Protein AF-A0A4R7RP20-F1 (afdb_monomer_lite)

pLDDT: mean 90.32, std 10.71, range [37.5, 98.75]

Organism: NCBI:txid48464

Secondary structure (DSSP, 8-state):
---------HHHHHHHHHHHHHHHHHHHHHHHHHHHTT---HHHHHHHHHHHHHHHHHHHHHHHHHHHHHHHHHHHHHHSPPPPEESSTGGGHHHHHHHHHHHHHH-SEEEEEEE-SS-TTHHHHHHHHHHHHHHHH-TTSEEEEEEEEE-TTHHHHTT-HHHHHHHHHHHHHHHHHHH-TTTHHHHHTTSEEEEEEEESS--SEEEEEETTTEEEEEEEEEEPPSSTTS-PPEEEEEEEEEEEEETT-TTSHHHHHHHHHHHHHHHHHHHHHHHHHHHHHHHHHHHHHTT-

Foldseek 3Di:
DDDPDDPDPPVRVCVVCVVVCVVVLVVLLVVLVVVLVVDPDPVVNVVSVVSNVVSVVSVVVVVVVVVVVVVVLVVVQVVDDDFDKAFFQVRCLVVVLVVQVVVVVVDLEKEKEWFFEQCLPVQVSVVVSVVVCCVVVNLRRAYAYEYEYEALVLVVVQVNNVSSVSNVVSVVVLVVVCVDPVCVVSVVVNSYHYHYFYARDDDQKTWMQMRLFKIKIDGWDWDDDPDVVPDDIDIDTRSGMIGIAGCPRSPCSVVVSVVVVVVVVVSNVRSVVVVVVVVVVVVVVVVVVVVD

Structure (mmCIF, N/CA/C/O backbone):
data_AF-A0A4R7RP20-F1
#
_entry.id   AF-A0A4R7RP20-F1
#
loop_
_atom_site.group_PDB
_atom_site.id
_atom_site.type_symbol
_atom_site.label_atom_id
_atom_site.label_alt_id
_atom_site.label_comp_id
_atom_site.label_asym_id
_atom_site.label_entity_id
_atom_site.label_seq_id
_atom_site.pdbx_PDB_ins_code
_atom_site.Cartn_x
_atom_site.Cartn_y
_atom_site.Cartn_z
_atom_site.occupancy
_atom_site.B_iso_or_equiv
_atom_site.auth_seq_id
_atom_site.auth_comp_id
_atom_site.auth_asym_id
_atom_site.auth_atom_id
_atom_site.pdbx_PDB_model_num
ATOM 1 N N . MET A 1 1 ? -19.685 8.164 -50.006 1.00 40.41 1 MET A N 1
ATOM 2 C CA . MET A 1 1 ? -18.855 7.554 -48.944 1.00 40.41 1 MET A CA 1
ATOM 3 C C . MET A 1 1 ? -17.595 7.038 -49.606 1.00 40.41 1 MET A C 1
ATOM 5 O O . MET A 1 1 ? -17.612 5.970 -50.202 1.00 40.41 1 MET A O 1
ATOM 9 N N . GLU A 1 2 ? -16.556 7.864 -49.617 1.00 37.50 2 GLU A N 1
ATOM 10 C CA . GLU A 1 2 ? -15.278 7.547 -50.251 1.00 37.50 2 GLU A CA 1
ATOM 11 C C . GLU A 1 2 ? -14.423 6.763 -49.254 1.00 37.50 2 GLU A C 1
ATOM 13 O O . GLU A 1 2 ? -14.120 7.237 -48.160 1.00 37.50 2 GLU A O 1
ATOM 18 N N . ASN A 1 3 ? -14.122 5.517 -49.605 1.00 43.09 3 ASN A N 1
ATOM 19 C CA . ASN A 1 3 ? -13.386 4.580 -48.771 1.00 43.09 3 ASN A CA 1
ATOM 20 C C . ASN A 1 3 ? -11.887 4.809 -49.025 1.00 43.09 3 ASN A C 1
ATOM 22 O O . ASN A 1 3 ? -11.298 4.207 -49.925 1.00 43.09 3 ASN A O 1
ATOM 26 N N . THR A 1 4 ? -11.272 5.736 -48.292 1.00 44.09 4 THR A N 1
ATOM 27 C CA . THR A 1 4 ? -9.832 6.002 -48.380 1.00 44.09 4 THR A CA 1
ATOM 28 C C . THR A 1 4 ? -9.056 4.823 -47.794 1.00 44.09 4 THR A C 1
ATOM 30 O O . THR A 1 4 ? -8.842 4.712 -46.588 1.00 44.09 4 THR A O 1
ATOM 33 N N . LYS A 1 5 ? -8.622 3.906 -48.672 1.00 50.81 5 LYS A N 1
ATOM 34 C CA . LYS A 1 5 ? -7.628 2.874 -48.350 1.00 50.81 5 LYS A CA 1
ATOM 35 C C . LYS A 1 5 ? -6.347 3.568 -47.894 1.00 50.81 5 LYS A C 1
ATOM 37 O O . LYS A 1 5 ? -5.607 4.116 -48.704 1.00 50.81 5 LYS A O 1
ATOM 42 N N . LYS A 1 6 ? -6.103 3.537 -46.587 1.00 54.09 6 LYS A N 1
ATOM 43 C CA . LYS A 1 6 ? -4.861 3.983 -45.960 1.00 54.0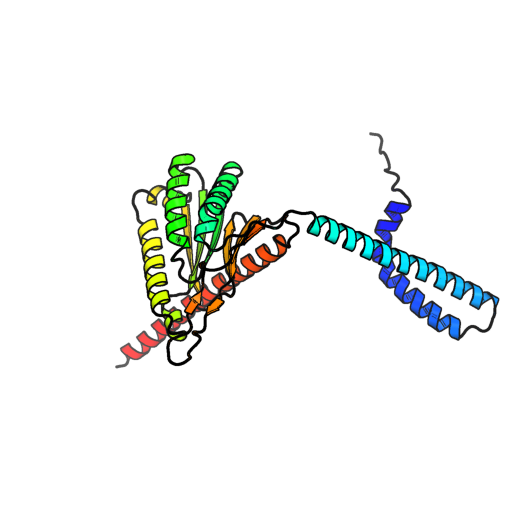9 6 LYS A CA 1
ATOM 44 C C . LYS A 1 6 ? -3.730 3.097 -46.491 1.00 54.09 6 LYS A C 1
ATOM 46 O O . LYS A 1 6 ? -3.637 1.930 -46.122 1.00 54.09 6 LYS A O 1
ATOM 51 N N . THR A 1 7 ? -2.930 3.615 -47.418 1.00 52.38 7 THR A N 1
ATOM 52 C CA . THR A 1 7 ? -1.717 2.960 -47.915 1.00 52.38 7 THR A CA 1
ATOM 53 C C . THR A 1 7 ? -0.715 2.916 -46.769 1.00 52.38 7 THR A C 1
ATOM 55 O O . THR A 1 7 ? -0.019 3.891 -46.499 1.00 52.38 7 THR A O 1
ATOM 58 N N . THR A 1 8 ? -0.689 1.802 -46.043 1.00 58.22 8 THR A N 1
ATOM 59 C CA . THR A 1 8 ? 0.334 1.517 -45.038 1.00 58.22 8 THR A CA 1
ATOM 60 C C . THR A 1 8 ? 1.689 1.515 -45.731 1.00 58.22 8 THR A C 1
ATOM 62 O O . THR A 1 8 ? 1.883 0.842 -46.747 1.00 58.22 8 THR A O 1
ATOM 65 N N . SER A 1 9 ? 2.630 2.291 -45.200 1.00 79.56 9 SER A N 1
ATOM 66 C CA . SER A 1 9 ? 3.992 2.335 -45.730 1.00 79.56 9 SER A CA 1
ATOM 67 C C . SER A 1 9 ? 4.592 0.922 -45.720 1.00 79.56 9 SER A C 1
ATOM 69 O O . SER A 1 9 ? 4.343 0.143 -44.794 1.00 79.56 9 SER A O 1
ATOM 71 N N . LEU A 1 10 ? 5.407 0.568 -46.723 1.00 67.69 10 LEU A N 1
ATOM 72 C CA . LEU A 1 10 ? 6.151 -0.704 -46.739 1.00 67.69 10 LEU A CA 1
ATOM 73 C C . LEU A 1 10 ? 6.933 -0.914 -45.432 1.00 67.69 10 LEU A C 1
ATOM 75 O O . LEU A 1 10 ? 7.040 -2.038 -44.948 1.00 67.69 10 LEU A O 1
ATOM 79 N N . LEU A 1 11 ? 7.409 0.176 -44.824 1.00 65.56 11 LEU A N 1
ATOM 80 C CA . LEU A 1 11 ? 8.093 0.163 -43.535 1.00 65.56 11 LEU A CA 1
ATOM 81 C C . LEU A 1 11 ? 7.166 -0.225 -42.372 1.00 65.56 11 LEU A C 1
ATOM 83 O O . LEU A 1 11 ? 7.596 -0.926 -41.462 1.00 65.56 11 LEU A O 1
ATOM 87 N N . GLU A 1 12 ? 5.906 0.212 -42.386 1.00 71.75 12 GLU A N 1
ATOM 88 C CA . GLU A 1 12 ? 4.914 -0.135 -41.356 1.00 71.75 12 GLU A CA 1
ATOM 89 C C . GLU A 1 12 ? 4.487 -1.596 -41.481 1.00 71.75 12 GLU A C 1
ATOM 91 O O . GLU A 1 12 ? 4.507 -2.327 -40.493 1.00 71.75 12 GLU A O 1
ATOM 96 N N . SER A 1 13 ? 4.217 -2.045 -42.711 1.00 73.19 13 SER A N 1
ATOM 97 C CA . SER A 1 13 ? 3.909 -3.452 -43.002 1.00 73.19 13 SER A CA 1
ATOM 98 C C . SER A 1 13 ? 5.069 -4.369 -42.596 1.00 73.19 13 SER A C 1
ATOM 100 O O . SER A 1 13 ? 4.863 -5.443 -42.031 1.00 73.19 13 SER A O 1
ATOM 102 N N . PHE A 1 14 ? 6.309 -3.920 -42.826 1.00 69.50 14 PHE A N 1
ATOM 103 C CA . PHE A 1 14 ? 7.509 -4.621 -42.386 1.00 69.50 14 PHE A CA 1
ATOM 104 C C . PHE A 1 14 ? 7.624 -4.657 -40.855 1.00 69.50 14 PHE A C 1
ATOM 106 O O . PHE A 1 14 ? 7.802 -5.733 -40.290 1.00 69.50 14 PHE A O 1
ATOM 113 N N . LYS A 1 15 ? 7.464 -3.518 -40.166 1.00 71.06 15 LYS A N 1
ATOM 114 C CA . LYS A 1 15 ? 7.498 -3.441 -38.692 1.00 71.06 15 LYS A CA 1
ATOM 115 C C . LYS A 1 15 ? 6.444 -4.332 -38.030 1.00 71.06 15 LYS A C 1
ATOM 117 O O . LYS A 1 15 ? 6.712 -4.889 -36.970 1.00 71.06 15 LYS A O 1
ATOM 122 N N . GLU A 1 16 ? 5.276 -4.493 -38.646 1.00 76.00 16 GLU A N 1
ATOM 123 C CA . GLU A 1 16 ? 4.197 -5.338 -38.128 1.00 76.00 16 GLU A CA 1
ATOM 124 C C . GLU A 1 16 ? 4.446 -6.841 -38.360 1.00 76.00 16 GLU A C 1
ATOM 126 O O . GLU A 1 16 ? 4.183 -7.669 -37.482 1.00 76.00 16 GLU A O 1
ATOM 131 N N . ALA A 1 17 ? 4.982 -7.217 -39.526 1.00 74.38 17 ALA A N 1
ATOM 132 C CA . ALA A 1 17 ? 5.259 -8.614 -39.870 1.00 74.38 17 ALA A CA 1
ATOM 133 C C . ALA A 1 17 ? 6.539 -9.159 -39.209 1.00 74.38 17 ALA A C 1
ATOM 135 O O . ALA A 1 17 ? 6.628 -10.347 -38.883 1.00 74.38 17 ALA A O 1
ATOM 136 N N . TYR A 1 18 ? 7.530 -8.296 -38.980 1.00 72.19 18 TYR A N 1
ATOM 137 C CA . TYR A 1 18 ? 8.868 -8.676 -38.531 1.00 72.19 18 TYR A CA 1
ATOM 138 C C . TYR A 1 18 ? 8.921 -9.429 -37.182 1.00 72.19 18 TYR A C 1
ATOM 140 O O . TYR A 1 18 ? 9.582 -10.469 -37.122 1.00 72.19 18 TYR A O 1
ATOM 148 N N . PRO A 1 19 ? 8.190 -9.035 -36.115 1.00 74.38 19 PRO A N 1
ATOM 149 C CA . PRO A 1 19 ? 8.199 -9.764 -34.843 1.00 74.38 19 PRO A CA 1
ATOM 150 C C . PRO A 1 19 ? 7.740 -11.221 -34.981 1.00 74.38 19 PRO A C 1
ATOM 152 O O . PRO A 1 19 ? 8.244 -12.103 -34.285 1.00 74.38 19 PRO A O 1
ATOM 155 N N . LYS A 1 20 ? 6.809 -11.480 -35.909 1.00 78.19 20 LYS A N 1
ATOM 156 C CA . LYS A 1 20 ? 6.300 -12.825 -36.216 1.00 78.19 20 LYS A CA 1
ATOM 157 C C . LYS A 1 20 ? 7.331 -13.640 -37.005 1.00 78.19 20 LYS A C 1
ATOM 159 O O . L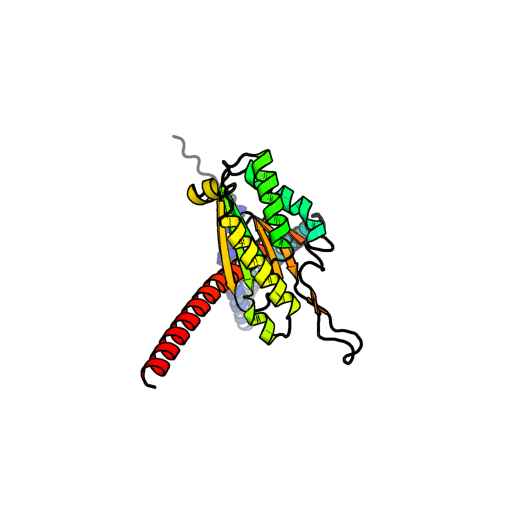YS A 1 20 ? 7.470 -14.836 -36.769 1.00 78.19 20 LYS A O 1
ATOM 164 N N . LEU A 1 21 ? 8.090 -12.985 -37.886 1.00 79.00 21 LEU A N 1
ATOM 165 C CA . LEU A 1 21 ? 9.143 -13.595 -38.706 1.00 79.00 21 LEU A CA 1
ATOM 166 C C . LEU A 1 21 ? 10.459 -13.824 -37.955 1.00 79.00 21 LEU A C 1
ATOM 168 O O . LEU A 1 21 ? 11.257 -14.648 -38.390 1.00 79.00 21 LEU A O 1
ATOM 172 N N . ARG A 1 22 ? 10.689 -13.157 -36.819 1.00 77.81 22 ARG A N 1
ATOM 173 C CA . ARG A 1 22 ? 11.938 -13.245 -36.043 1.00 77.81 22 ARG A CA 1
ATOM 174 C C . ARG A 1 22 ? 12.357 -14.682 -35.721 1.00 77.81 22 ARG A C 1
ATOM 176 O O . ARG A 1 22 ? 13.510 -15.048 -35.922 1.00 77.81 22 ARG A O 1
ATOM 183 N N . LYS A 1 23 ? 11.419 -15.512 -35.251 1.00 80.06 23 LYS A N 1
ATOM 184 C CA . LYS A 1 23 ? 11.688 -16.932 -34.961 1.00 80.06 23 LYS A CA 1
ATOM 185 C C . LYS A 1 23 ? 12.052 -17.690 -36.238 1.00 80.06 23 LYS A C 1
ATOM 187 O O . LYS A 1 23 ? 13.030 -18.428 -36.249 1.00 80.06 23 LYS A O 1
ATOM 192 N N . THR A 1 24 ? 11.315 -17.448 -37.320 1.00 82.75 24 THR A N 1
ATOM 193 C CA . THR A 1 24 ? 11.569 -18.040 -38.638 1.00 82.75 24 THR A CA 1
ATOM 194 C C . THR A 1 24 ? 12.946 -17.660 -39.177 1.00 82.75 24 THR A C 1
ATOM 196 O O . THR A 1 24 ? 13.656 -18.535 -39.648 1.00 82.75 24 THR A O 1
ATOM 199 N N . LEU A 1 25 ? 13.371 -16.400 -39.040 1.00 80.06 25 LEU A N 1
ATOM 200 C CA . LEU A 1 25 ? 14.695 -15.933 -39.467 1.00 80.06 25 LEU A CA 1
ATOM 201 C C . LEU A 1 25 ? 15.830 -16.636 -38.713 1.00 80.06 25 LEU A C 1
ATOM 203 O O . LEU A 1 25 ? 16.819 -17.017 -39.332 1.00 80.06 25 LEU A O 1
ATOM 207 N N . ILE A 1 26 ? 15.678 -16.873 -37.405 1.00 81.12 26 ILE A N 1
ATOM 208 C CA . ILE A 1 26 ? 16.659 -17.634 -36.614 1.00 81.12 26 ILE A CA 1
ATOM 209 C C . ILE A 1 26 ? 16.760 -19.078 -37.127 1.00 81.12 26 ILE A C 1
ATOM 211 O O . ILE A 1 26 ? 17.865 -19.578 -37.328 1.00 81.12 26 ILE A O 1
ATOM 215 N N . TYR A 1 27 ? 15.629 -19.737 -37.398 1.00 83.81 27 TYR A N 1
ATOM 216 C CA . TYR A 1 27 ? 15.637 -21.085 -37.974 1.00 83.81 27 TYR A CA 1
ATOM 217 C C . TYR A 1 27 ? 16.249 -21.112 -39.379 1.00 83.81 27 TYR A C 1
ATOM 219 O O . TYR A 1 27 ? 17.072 -21.980 -39.661 1.00 83.81 27 TYR A O 1
ATOM 227 N N . THR A 1 28 ? 15.928 -20.138 -40.235 1.00 82.31 28 THR A N 1
ATOM 228 C CA . THR A 1 28 ? 16.542 -19.989 -41.562 1.00 82.31 28 THR A CA 1
ATOM 229 C C . THR A 1 28 ? 18.050 -19.792 -41.461 1.00 82.31 28 THR A C 1
ATOM 231 O O . THR A 1 28 ? 18.781 -20.387 -42.245 1.00 82.31 28 THR A O 1
ATOM 234 N N . LEU A 1 29 ? 18.538 -19.025 -40.479 1.00 84.12 29 LEU A N 1
ATOM 235 C CA . LEU A 1 29 ? 19.970 -18.842 -40.241 1.00 84.12 29 LEU A CA 1
ATOM 236 C C . LEU A 1 29 ? 20.647 -20.171 -39.871 1.00 84.12 29 LEU A C 1
ATOM 238 O O . LEU A 1 29 ? 21.679 -20.505 -40.444 1.00 84.12 29 LEU A O 1
ATOM 242 N N . ILE A 1 30 ? 20.053 -20.948 -38.957 1.00 85.25 30 ILE A N 1
ATOM 243 C CA . ILE A 1 30 ? 20.571 -22.261 -38.533 1.00 85.25 30 ILE A CA 1
ATOM 244 C C . ILE A 1 30 ? 20.603 -23.242 -39.717 1.00 85.25 30 ILE A C 1
ATOM 246 O O . ILE A 1 30 ? 21.605 -23.929 -39.933 1.00 85.25 30 ILE A O 1
ATOM 250 N N . VAL A 1 31 ? 19.538 -23.284 -40.522 1.00 85.06 31 VAL A N 1
ATOM 251 C CA . VAL A 1 31 ? 19.464 -24.130 -41.724 1.00 85.06 31 VAL A CA 1
ATOM 252 C C . VAL A 1 31 ? 20.467 -23.670 -42.783 1.00 85.06 31 VAL A C 1
ATOM 254 O O . VAL A 1 31 ? 21.166 -24.497 -43.358 1.00 85.06 31 VAL A O 1
ATOM 257 N N . ALA A 1 32 ? 20.608 -22.365 -43.021 1.00 82.62 32 ALA A N 1
ATOM 258 C CA . ALA A 1 32 ? 21.581 -21.820 -43.967 1.00 82.62 32 ALA A CA 1
ATOM 259 C C . ALA A 1 32 ? 23.028 -22.108 -43.530 1.00 82.62 32 ALA A C 1
ATOM 261 O O . ALA A 1 32 ? 23.847 -22.507 -44.350 1.00 82.62 32 ALA A O 1
ATOM 262 N N . LEU A 1 33 ? 23.342 -21.986 -42.236 1.00 83.25 33 LEU A N 1
ATOM 263 C CA . LEU A 1 33 ? 24.657 -22.329 -41.680 1.00 83.25 33 LEU A CA 1
ATOM 264 C C . LEU A 1 33 ? 24.983 -23.811 -41.890 1.00 83.25 33 LEU A C 1
ATOM 266 O O . LEU A 1 33 ? 26.034 -24.136 -42.442 1.00 83.25 33 LEU A O 1
ATOM 270 N N . THR A 1 34 ? 24.063 -24.700 -41.509 1.00 85.00 34 THR A N 1
ATOM 271 C CA . THR A 1 34 ? 24.249 -26.158 -41.615 1.00 85.00 34 THR A CA 1
ATOM 272 C C . THR A 1 34 ? 24.321 -26.637 -43.065 1.00 85.00 34 THR A C 1
ATOM 274 O O . THR A 1 34 ? 25.176 -27.454 -43.394 1.00 85.00 34 THR A O 1
ATOM 277 N N . THR A 1 35 ? 23.495 -26.089 -43.961 1.00 83.75 35 THR A N 1
ATOM 278 C CA . THR A 1 35 ? 23.527 -26.424 -45.396 1.00 83.75 35 THR A CA 1
ATOM 279 C C . THR A 1 35 ? 24.739 -25.835 -46.115 1.00 83.75 35 THR A C 1
ATOM 281 O O . THR A 1 35 ? 25.285 -26.489 -47.000 1.00 83.75 35 THR A O 1
ATOM 284 N N . SER A 1 36 ? 25.234 -24.657 -45.713 1.00 83.19 36 SER A N 1
ATOM 285 C CA . SER A 1 36 ? 26.427 -24.049 -46.328 1.00 83.19 36 SER A CA 1
ATOM 286 C C . SER A 1 36 ? 27.698 -24.883 -46.141 1.00 83.19 36 SER A C 1
ATOM 288 O O . SER A 1 36 ? 28.589 -24.838 -46.988 1.00 83.19 36 SER A O 1
ATOM 290 N N . ALA A 1 37 ? 27.762 -25.668 -45.060 1.00 83.25 37 ALA A N 1
ATOM 291 C CA . ALA A 1 37 ? 28.861 -26.585 -44.778 1.00 83.25 37 ALA A CA 1
ATOM 292 C C . ALA A 1 37 ? 28.825 -27.864 -45.637 1.00 83.25 37 ALA A C 1
ATOM 294 O O . ALA A 1 37 ? 29.847 -28.529 -45.766 1.00 83.25 37 ALA A O 1
ATOM 295 N N . LEU A 1 38 ? 27.669 -28.203 -46.221 1.00 86.50 38 LEU A N 1
ATOM 296 C CA . LEU A 1 38 ? 27.443 -29.443 -46.975 1.00 86.50 38 LEU A CA 1
ATOM 297 C C . LEU A 1 38 ? 27.424 -29.238 -48.499 1.00 86.50 38 LEU A C 1
ATOM 299 O O . LEU A 1 38 ? 27.475 -30.208 -49.249 1.00 86.50 38 LEU A O 1
ATOM 303 N N . ILE A 1 39 ? 27.318 -27.994 -48.971 1.00 88.62 39 ILE A N 1
ATOM 304 C CA . ILE A 1 39 ? 27.211 -27.669 -50.398 1.00 88.62 39 ILE A CA 1
ATOM 305 C C . ILE A 1 39 ? 28.598 -27.364 -50.977 1.00 88.62 39 ILE A C 1
ATOM 307 O O . ILE A 1 39 ? 29.214 -26.346 -50.650 1.00 88.62 39 ILE A O 1
ATOM 311 N N . GLU A 1 40 ? 29.058 -28.220 -51.891 1.00 87.25 40 GLU A N 1
ATOM 312 C CA . GLU A 1 40 ? 30.322 -28.036 -52.623 1.00 87.25 40 GLU A CA 1
ATOM 313 C C . GLU A 1 40 ? 30.160 -27.194 -53.899 1.00 87.25 40 GLU A C 1
ATOM 315 O O . GLU A 1 40 ? 31.090 -26.490 -54.293 1.00 87.25 40 GLU A O 1
ATOM 320 N N . ASP A 1 41 ? 28.973 -27.208 -54.519 1.00 91.88 41 ASP A N 1
ATOM 321 C CA . ASP A 1 41 ? 28.712 -26.454 -55.748 1.00 91.88 41 ASP A CA 1
ATOM 322 C C . ASP A 1 41 ? 28.752 -24.931 -55.479 1.00 91.88 41 ASP A C 1
ATOM 324 O O . ASP A 1 41 ? 27.960 -24.410 -54.677 1.00 91.88 41 ASP A O 1
ATOM 328 N N . PRO A 1 42 ? 29.635 -24.185 -56.170 1.00 87.94 42 PRO A N 1
ATOM 329 C CA . PRO A 1 42 ? 29.844 -22.761 -55.931 1.00 87.94 42 PRO A CA 1
ATOM 330 C C . PRO A 1 42 ? 28.591 -21.905 -56.169 1.00 87.94 42 PRO A C 1
ATOM 332 O O . PRO A 1 42 ? 28.411 -20.894 -55.485 1.00 87.94 42 PRO A O 1
ATOM 335 N N . LYS A 1 43 ? 27.693 -22.298 -57.083 1.00 88.00 43 LYS A N 1
ATOM 336 C CA . LYS A 1 43 ? 26.471 -21.540 -57.400 1.00 88.00 43 LYS A CA 1
ATOM 337 C C . LYS A 1 43 ? 25.480 -21.559 -56.235 1.00 88.00 43 LYS A C 1
ATOM 339 O O . LYS A 1 43 ? 24.934 -20.521 -55.845 1.00 88.00 43 LYS A O 1
ATOM 344 N N . TYR A 1 44 ? 25.257 -22.736 -55.658 1.00 86.25 44 TYR A N 1
ATOM 345 C CA . TYR A 1 44 ? 24.358 -22.894 -54.515 1.00 86.25 44 TYR A CA 1
ATOM 346 C C . TYR A 1 44 ? 24.989 -22.343 -53.237 1.00 86.25 44 TYR A C 1
ATOM 348 O O . TYR A 1 44 ? 24.306 -21.675 -52.460 1.00 86.25 44 TYR A O 1
ATOM 356 N N . LYS A 1 45 ? 26.304 -22.516 -53.063 1.00 85.12 45 LYS A N 1
ATOM 357 C CA . LYS A 1 45 ? 27.048 -21.951 -51.933 1.00 85.12 45 LYS A CA 1
ATOM 358 C C . LYS A 1 45 ? 26.955 -20.425 -51.888 1.00 85.12 45 LYS A C 1
ATOM 360 O O . LYS A 1 45 ? 26.667 -19.870 -50.830 1.00 85.12 45 LYS A O 1
ATOM 365 N N . ALA A 1 46 ? 27.113 -19.749 -53.028 1.00 86.25 46 ALA A N 1
ATOM 366 C CA . ALA A 1 46 ? 26.943 -18.298 -53.119 1.00 86.25 46 ALA A CA 1
ATOM 367 C C . ALA A 1 46 ? 25.529 -17.854 -52.702 1.00 86.25 46 ALA A C 1
ATOM 369 O O . ALA A 1 46 ? 25.379 -16.915 -51.923 1.00 86.25 46 ALA A O 1
ATOM 370 N N . THR A 1 47 ? 24.499 -18.576 -53.153 1.00 87.50 47 THR A N 1
ATOM 371 C CA . THR A 1 47 ? 23.096 -18.284 -52.817 1.00 87.50 47 THR A CA 1
ATOM 372 C C . THR A 1 47 ? 22.828 -18.429 -51.315 1.00 87.50 47 THR A C 1
ATOM 374 O O . THR A 1 47 ? 22.245 -17.535 -50.701 1.00 87.50 47 THR A O 1
ATOM 377 N N . VAL A 1 48 ? 23.293 -19.521 -50.697 1.00 84.69 48 VAL A N 1
ATOM 378 C CA . VAL A 1 48 ? 23.129 -19.752 -49.252 1.00 84.69 48 VAL A CA 1
ATOM 379 C C . VAL A 1 48 ? 23.884 -18.702 -48.435 1.00 84.69 48 VAL A C 1
ATOM 381 O O . VAL A 1 48 ? 23.337 -18.175 -47.467 1.00 84.69 48 VAL A O 1
ATOM 384 N N . LEU A 1 49 ? 25.096 -18.324 -48.853 1.00 85.31 49 LEU A N 1
ATOM 385 C CA . LEU A 1 49 ? 25.858 -17.247 -48.214 1.00 85.31 49 LEU A CA 1
ATOM 386 C C . LEU A 1 49 ? 25.156 -15.886 -48.332 1.00 85.31 49 LEU A C 1
ATOM 388 O O . LEU A 1 49 ? 25.150 -15.127 -47.365 1.00 85.31 49 LEU A O 1
ATOM 392 N N . SER A 1 50 ? 24.517 -15.581 -49.467 1.00 86.50 50 SER A N 1
ATOM 393 C CA . SER A 1 50 ? 23.707 -14.362 -49.613 1.00 86.50 50 SER A CA 1
ATOM 394 C C . SER A 1 50 ? 22.497 -14.356 -48.673 1.00 86.50 50 SER A C 1
ATOM 396 O O . SER A 1 50 ? 22.250 -13.352 -48.007 1.00 86.50 50 SER A O 1
ATOM 398 N N . ILE A 1 51 ? 21.774 -15.477 -48.559 1.00 84.12 51 ILE A N 1
ATOM 399 C CA . ILE A 1 51 ? 20.647 -15.617 -47.619 1.00 84.12 51 ILE A CA 1
ATOM 400 C C . ILE A 1 51 ? 21.124 -15.430 -46.175 1.00 84.12 51 ILE A C 1
ATOM 402 O O . ILE A 1 51 ? 20.478 -14.725 -45.396 1.00 84.12 51 ILE A O 1
ATOM 406 N N . LEU A 1 52 ? 22.269 -16.019 -45.822 1.00 84.38 52 LEU A N 1
ATOM 407 C CA . LEU A 1 52 ? 22.874 -15.896 -44.499 1.00 84.38 52 LEU A CA 1
ATOM 408 C C . LEU A 1 52 ? 23.262 -14.444 -44.201 1.00 84.38 52 LEU A C 1
ATOM 410 O O . LEU A 1 52 ? 22.901 -13.931 -43.144 1.00 84.38 52 LEU A O 1
ATOM 414 N N . GLY A 1 53 ? 23.919 -13.761 -45.143 1.00 87.50 53 GLY A N 1
ATOM 415 C CA . GLY A 1 53 ? 24.296 -12.353 -45.007 1.00 87.50 53 GLY A CA 1
ATOM 416 C C . GLY A 1 53 ? 23.090 -11.430 -44.812 1.00 87.50 53 GLY A C 1
ATOM 417 O O . GLY A 1 53 ? 23.090 -10.604 -43.901 1.00 87.50 53 GLY A O 1
ATOM 418 N N . ILE A 1 54 ? 22.027 -11.616 -45.603 1.00 86.94 54 ILE A N 1
ATOM 419 C CA . ILE A 1 54 ? 20.779 -10.846 -45.472 1.00 86.94 54 ILE A CA 1
ATOM 420 C C . ILE A 1 54 ? 20.111 -11.120 -44.117 1.00 86.94 54 ILE A C 1
ATOM 422 O O . ILE A 1 54 ? 19.720 -10.188 -43.416 1.00 86.94 54 ILE A O 1
ATOM 426 N N . THR A 1 55 ? 20.007 -12.388 -43.716 1.00 83.19 55 THR A N 1
ATOM 427 C CA . THR A 1 55 ? 19.383 -12.780 -42.441 1.00 83.19 55 THR A CA 1
ATOM 428 C C . THR A 1 55 ? 20.157 -12.219 -41.246 1.00 83.19 55 THR A C 1
ATOM 430 O O . THR A 1 55 ? 19.554 -11.712 -40.299 1.00 83.19 55 THR A O 1
ATOM 433 N N . LEU A 1 56 ? 21.491 -12.253 -41.305 1.00 85.12 56 LEU A N 1
ATOM 434 C CA . LEU A 1 56 ? 22.361 -11.680 -40.283 1.00 85.12 56 LEU A CA 1
ATOM 435 C C . LEU A 1 56 ? 22.194 -10.160 -40.188 1.00 85.12 56 LEU A C 1
ATOM 437 O O . LEU A 1 56 ? 22.106 -9.636 -39.081 1.00 85.12 56 LEU A O 1
ATOM 441 N N . LEU A 1 57 ? 22.091 -9.456 -41.321 1.00 86.75 57 LEU A N 1
ATOM 442 C CA . LEU A 1 57 ? 21.845 -8.012 -41.348 1.00 86.75 57 LEU A CA 1
ATOM 443 C C . LEU A 1 57 ? 20.533 -7.650 -40.635 1.00 86.75 57 LEU A C 1
ATOM 445 O O . LEU A 1 57 ? 20.512 -6.723 -39.826 1.00 86.75 57 LEU A O 1
ATOM 449 N N . PHE A 1 58 ? 19.455 -8.403 -40.879 1.00 84.00 58 PHE A N 1
ATOM 450 C CA . PHE A 1 58 ? 18.181 -8.201 -40.180 1.00 84.00 58 PHE A CA 1
ATOM 451 C C . PHE A 1 58 ? 18.300 -8.441 -38.674 1.00 84.00 58 PHE A C 1
ATOM 453 O O . PHE A 1 58 ? 17.785 -7.654 -37.880 1.00 84.00 58 PHE A O 1
ATOM 460 N N . LEU A 1 59 ? 19.013 -9.493 -38.269 1.00 83.56 59 LEU A N 1
ATOM 461 C CA . LEU A 1 59 ? 19.236 -9.798 -36.858 1.00 83.56 59 LEU A CA 1
ATOM 462 C C . LEU A 1 59 ? 20.073 -8.708 -36.170 1.00 83.56 59 LEU A C 1
ATOM 464 O O . LEU A 1 59 ? 19.735 -8.285 -35.067 1.00 83.56 59 LEU A O 1
ATOM 468 N N . LEU A 1 60 ? 21.114 -8.197 -36.833 1.00 83.88 60 LEU A N 1
ATOM 469 C CA . LEU A 1 60 ? 21.909 -7.069 -36.342 1.00 83.88 60 LEU A CA 1
ATOM 470 C C . LEU A 1 60 ? 21.078 -5.786 -36.238 1.00 83.88 60 LEU A C 1
ATOM 472 O O . LEU A 1 60 ? 21.187 -5.081 -35.240 1.00 83.88 60 LEU A O 1
ATOM 476 N N . PHE A 1 61 ? 20.214 -5.502 -37.215 1.00 83.81 61 PHE A N 1
ATOM 477 C CA . PHE A 1 61 ? 19.295 -4.363 -37.165 1.00 83.81 61 PHE A CA 1
ATOM 478 C C . PHE A 1 61 ? 18.279 -4.481 -36.016 1.00 83.81 61 PHE A C 1
ATOM 480 O O . PHE A 1 61 ? 17.974 -3.492 -35.355 1.00 83.81 61 PHE A O 1
ATOM 487 N N . ASP A 1 62 ? 17.779 -5.685 -35.730 1.00 80.19 62 ASP A N 1
ATOM 488 C CA . ASP A 1 62 ? 16.898 -5.956 -34.584 1.00 80.19 62 ASP A CA 1
ATOM 489 C C . ASP A 1 62 ? 17.606 -5.763 -33.244 1.00 80.19 62 ASP A C 1
ATOM 491 O O . ASP A 1 62 ? 17.058 -5.130 -32.339 1.00 80.19 62 ASP A O 1
ATOM 495 N N . ILE A 1 63 ? 18.839 -6.266 -33.125 1.00 81.19 63 ILE A N 1
ATOM 496 C CA . ILE A 1 63 ? 19.682 -6.025 -31.951 1.00 81.19 63 ILE A CA 1
ATOM 497 C C . ILE A 1 63 ? 19.918 -4.526 -31.793 1.00 81.19 63 ILE A C 1
ATOM 499 O O . ILE A 1 63 ? 19.689 -4.006 -30.705 1.00 81.19 63 ILE A O 1
ATOM 503 N N . TYR A 1 64 ? 20.309 -3.833 -32.866 1.00 83.88 64 TYR A N 1
ATOM 504 C CA . TYR A 1 64 ? 20.522 -2.390 -32.859 1.00 83.88 64 TYR A CA 1
ATOM 505 C C . TYR A 1 64 ? 19.270 -1.653 -32.385 1.00 83.88 64 TYR A C 1
ATOM 507 O O . TYR A 1 64 ? 19.336 -0.982 -31.368 1.00 83.88 64 TYR A O 1
ATOM 515 N N . ASN A 1 65 ? 18.109 -1.850 -33.016 1.00 81.75 65 ASN A N 1
ATOM 516 C CA . ASN A 1 65 ? 16.871 -1.181 -32.601 1.00 81.75 65 ASN A CA 1
ATOM 517 C C . ASN A 1 65 ? 16.482 -1.515 -31.160 1.00 81.75 65 ASN A C 1
ATOM 519 O O . ASN A 1 65 ? 16.072 -0.635 -30.412 1.00 81.75 65 ASN A O 1
ATOM 523 N N . THR A 1 66 ? 16.630 -2.776 -30.744 1.00 81.00 66 THR A N 1
ATOM 524 C CA . THR A 1 66 ? 16.344 -3.181 -29.363 1.00 81.00 66 THR A CA 1
ATOM 525 C C . THR A 1 66 ? 17.265 -2.463 -28.381 1.00 81.00 66 THR A C 1
ATOM 527 O O . THR A 1 66 ? 16.804 -2.021 -27.329 1.00 81.00 66 THR A O 1
ATOM 530 N N . LEU A 1 67 ? 18.555 -2.352 -28.703 1.00 78.94 67 LEU A N 1
ATOM 531 C CA . LEU A 1 67 ? 19.533 -1.643 -27.888 1.00 78.94 67 LEU A CA 1
ATOM 532 C C . LEU A 1 67 ? 19.262 -0.141 -27.883 1.00 78.94 67 LEU A C 1
ATOM 534 O O . LEU A 1 67 ? 19.209 0.424 -26.800 1.00 78.94 67 LEU A O 1
ATOM 538 N N . THR A 1 68 ? 19.006 0.479 -29.034 1.00 81.44 68 THR A N 1
ATOM 539 C CA . THR A 1 68 ? 18.699 1.910 -29.154 1.00 81.44 68 THR A CA 1
ATOM 540 C C . THR A 1 68 ? 17.432 2.259 -28.383 1.00 81.44 68 THR A C 1
ATOM 542 O O . THR A 1 68 ? 17.476 3.129 -27.529 1.00 81.44 68 THR A O 1
ATOM 545 N N . THR A 1 69 ? 16.335 1.512 -28.541 1.00 79.69 69 THR A N 1
ATOM 546 C CA . THR A 1 69 ? 15.106 1.744 -27.761 1.00 79.69 69 THR A CA 1
ATOM 547 C C . THR A 1 69 ? 15.311 1.507 -26.263 1.00 79.69 69 THR A C 1
ATOM 549 O O . THR A 1 69 ? 14.676 2.157 -25.433 1.00 79.69 69 THR A O 1
ATOM 552 N N . ARG A 1 70 ? 16.165 0.554 -25.869 1.00 78.31 70 ARG A N 1
ATOM 553 C CA . ARG A 1 70 ? 16.519 0.373 -24.453 1.00 78.31 70 ARG A CA 1
ATOM 554 C C . ARG A 1 70 ? 17.365 1.532 -23.940 1.00 78.31 70 ARG A C 1
ATOM 556 O O . ARG A 1 70 ? 17.129 1.961 -22.819 1.00 78.31 70 ARG A O 1
ATOM 563 N N . LEU A 1 71 ? 18.306 2.020 -24.740 1.00 81.94 71 LEU A N 1
ATOM 564 C CA . LEU A 1 71 ? 19.175 3.139 -24.405 1.00 81.94 71 LEU A CA 1
ATOM 565 C C . LEU A 1 71 ? 18.368 4.430 -24.284 1.00 81.94 71 LEU A C 1
ATOM 567 O O . LEU A 1 71 ? 18.449 5.063 -23.246 1.00 81.94 71 LEU A O 1
ATOM 571 N N . GLU A 1 72 ? 17.498 4.733 -25.249 1.00 83.25 72 GLU A N 1
ATOM 572 C CA . GLU A 1 72 ? 16.548 5.851 -25.195 1.00 83.25 72 GLU A CA 1
ATOM 573 C C . GLU A 1 72 ? 15.704 5.785 -23.918 1.00 83.25 72 GLU A C 1
ATOM 575 O O . GLU A 1 72 ? 15.593 6.760 -23.185 1.00 83.25 72 GLU A O 1
ATOM 580 N N . LYS A 1 73 ? 15.166 4.606 -23.574 1.00 79.75 73 LYS A N 1
ATOM 581 C CA . LYS A 1 73 ? 14.431 4.432 -22.313 1.00 79.75 73 LYS A CA 1
ATOM 582 C C . LYS A 1 73 ? 15.304 4.683 -21.088 1.00 79.75 73 LYS A C 1
ATOM 584 O O . LYS A 1 73 ? 14.817 5.267 -20.129 1.00 79.75 73 LYS A O 1
ATOM 589 N N . ILE A 1 74 ? 16.556 4.226 -21.091 1.00 79.88 74 ILE A N 1
ATOM 590 C CA . ILE A 1 74 ? 17.498 4.468 -19.991 1.00 79.88 74 ILE A CA 1
ATOM 591 C C . ILE A 1 74 ? 17.801 5.962 -19.884 1.00 79.88 74 ILE A C 1
ATOM 593 O O . ILE A 1 74 ? 17.701 6.500 -18.790 1.00 79.88 74 ILE A O 1
ATOM 597 N N . GLU A 1 75 ? 18.106 6.636 -20.989 1.00 83.19 75 GLU A N 1
ATOM 598 C CA . GLU A 1 75 ? 18.372 8.076 -21.043 1.00 83.19 75 GLU A CA 1
ATOM 599 C C . GLU A 1 75 ? 17.169 8.880 -20.548 1.00 83.19 75 GLU A C 1
ATOM 601 O O . GLU A 1 75 ? 17.313 9.736 -19.678 1.00 83.19 75 GLU A O 1
ATOM 606 N N . GLU A 1 76 ? 15.963 8.548 -21.009 1.00 80.00 76 GLU A N 1
ATOM 607 C CA . GLU A 1 76 ? 14.739 9.183 -20.530 1.00 80.00 76 GLU A CA 1
ATOM 608 C C . GLU A 1 76 ? 14.468 8.892 -19.042 1.00 80.00 76 GLU A C 1
ATOM 610 O O . GLU A 1 76 ? 13.942 9.751 -18.336 1.00 80.00 76 GLU A O 1
ATOM 615 N N . CYS A 1 77 ? 14.805 7.699 -18.537 1.00 78.19 77 CYS A N 1
ATOM 616 C CA . CYS A 1 77 ? 14.702 7.373 -17.110 1.00 78.19 77 CYS A CA 1
ATOM 617 C C . CYS A 1 77 ? 15.739 8.121 -16.263 1.00 78.19 77 CYS A C 1
ATOM 619 O O . CYS A 1 77 ? 15.419 8.535 -15.154 1.00 78.19 77 CYS A O 1
ATOM 621 N N . VAL A 1 78 ? 16.961 8.293 -16.773 1.00 82.31 78 VAL A N 1
ATOM 622 C CA . VAL A 1 78 ? 18.041 9.046 -16.117 1.00 82.31 78 VAL A CA 1
ATOM 623 C C . VAL A 1 78 ? 17.721 10.541 -16.096 1.00 82.31 78 VAL A C 1
ATOM 625 O O . VAL A 1 78 ? 18.022 11.215 -15.116 1.00 82.31 78 VAL A O 1
ATOM 628 N N . ALA A 1 79 ? 17.080 11.055 -17.148 1.00 86.38 79 ALA A N 1
ATOM 629 C CA . ALA A 1 79 ? 16.637 12.443 -17.225 1.00 86.38 79 ALA A CA 1
ATOM 630 C C . ALA A 1 79 ? 15.364 12.722 -16.406 1.00 86.38 79 ALA A C 1
ATOM 632 O O . ALA A 1 79 ? 15.099 13.871 -16.049 1.00 86.38 79 ALA A O 1
ATOM 633 N N . ALA A 1 80 ? 14.554 11.699 -16.116 1.00 85.38 80 ALA A N 1
ATOM 634 C CA . ALA A 1 80 ? 13.353 11.861 -15.312 1.00 85.38 80 ALA A CA 1
ATOM 635 C C . ALA A 1 80 ? 13.718 12.185 -13.852 1.00 85.38 80 ALA A C 1
ATOM 637 O O . ALA A 1 80 ? 14.614 11.557 -13.285 1.00 85.38 80 ALA A O 1
ATOM 638 N N . PRO A 1 81 ? 13.011 13.126 -13.201 1.00 86.62 81 PRO A N 1
ATOM 639 C CA . PRO A 1 81 ? 13.243 13.403 -11.792 1.00 86.62 81 PRO A CA 1
ATOM 640 C C . PRO A 1 81 ? 12.943 12.149 -10.972 1.00 86.62 81 PRO A C 1
ATOM 642 O O . PRO A 1 81 ? 11.898 11.518 -11.156 1.00 86.62 81 PRO A O 1
ATOM 645 N N . ALA A 1 82 ? 13.860 11.796 -10.070 1.00 87.06 82 ALA A N 1
ATOM 646 C CA . ALA A 1 82 ? 13.674 10.670 -9.169 1.00 87.06 82 ALA A CA 1
ATOM 647 C C . ALA A 1 82 ? 12.358 10.815 -8.379 1.00 87.06 82 ALA A C 1
ATOM 649 O O . ALA A 1 82 ? 11.941 11.940 -8.076 1.00 87.06 82 ALA A O 1
ATOM 650 N N . PRO A 1 83 ? 11.693 9.700 -8.023 1.00 90.44 83 PRO A N 1
ATOM 651 C CA . PRO A 1 83 ? 10.480 9.773 -7.231 1.00 90.44 83 PRO A CA 1
ATOM 652 C C . PRO A 1 83 ? 10.772 10.440 -5.876 1.00 90.44 83 PRO A C 1
ATOM 654 O O . PRO A 1 83 ? 11.849 10.206 -5.319 1.00 90.44 83 PRO A O 1
ATOM 657 N N . PRO A 1 84 ? 9.845 11.252 -5.330 1.00 95.75 84 PRO A N 1
ATOM 658 C CA . PRO A 1 84 ? 10.041 11.891 -4.034 1.00 95.75 84 PRO A CA 1
ATOM 659 C C . PRO A 1 84 ? 10.385 10.870 -2.945 1.00 95.75 84 PRO A C 1
ATOM 661 O O . PRO A 1 84 ? 9.739 9.819 -2.851 1.00 95.75 84 PRO A O 1
ATOM 664 N N . HIS A 1 85 ? 11.391 11.204 -2.142 1.00 95.81 85 HIS A N 1
ATOM 665 C CA . HIS A 1 85 ? 11.845 10.434 -0.990 1.00 95.81 85 HIS A CA 1
ATOM 666 C C . HIS A 1 85 ? 11.586 11.226 0.292 1.00 95.81 85 HIS A C 1
ATOM 668 O O . HIS A 1 85 ? 11.542 12.456 0.269 1.00 95.81 85 HIS A O 1
ATOM 674 N N . PHE A 1 86 ? 11.400 10.502 1.386 1.00 97.56 86 PHE A N 1
ATOM 675 C CA . PHE A 1 86 ? 11.127 11.029 2.715 1.00 97.56 86 PHE A CA 1
ATOM 676 C C . PHE A 1 86 ? 11.923 10.199 3.719 1.00 97.56 86 PHE A C 1
ATOM 678 O O . PHE A 1 86 ? 12.025 8.983 3.546 1.00 97.56 86 PHE A O 1
ATOM 685 N N . ASP A 1 87 ? 12.468 10.839 4.749 1.00 97.00 87 ASP A N 1
ATOM 686 C CA . ASP A 1 87 ? 13.304 10.155 5.744 1.00 97.00 87 ASP A CA 1
ATOM 687 C C . ASP A 1 87 ? 12.507 9.120 6.546 1.00 97.00 87 ASP A C 1
ATOM 689 O O . ASP A 1 87 ? 13.012 8.048 6.871 1.00 97.00 87 ASP A O 1
ATOM 693 N N . ASP A 1 88 ? 11.235 9.419 6.805 1.00 96.69 88 ASP A N 1
ATOM 694 C CA . ASP A 1 88 ? 10.314 8.580 7.553 1.00 96.69 88 ASP A CA 1
ATOM 695 C C . ASP A 1 88 ? 8.860 8.765 7.066 1.00 96.69 88 ASP A C 1
ATOM 697 O O . ASP A 1 88 ? 8.565 9.504 6.117 1.00 96.69 88 ASP A O 1
ATOM 701 N N . PHE A 1 89 ? 7.922 8.043 7.681 1.00 96.56 89 PHE A N 1
ATOM 702 C CA . PHE A 1 89 ? 6.503 8.139 7.337 1.00 96.56 89 PHE A CA 1
ATOM 703 C C . PHE A 1 89 ? 5.884 9.507 7.709 1.00 96.56 89 PHE A C 1
ATOM 705 O O . PHE A 1 89 ? 5.186 10.062 6.856 1.00 96.56 89 PHE A O 1
ATOM 712 N N . PRO A 1 90 ? 6.130 10.096 8.903 1.00 96.88 90 PRO A N 1
ATOM 713 C CA . PRO A 1 90 ? 5.727 11.470 9.233 1.00 96.88 90 PRO A CA 1
ATOM 714 C C . PRO A 1 90 ? 6.132 12.535 8.208 1.00 96.88 90 PRO A C 1
ATOM 716 O O . PRO A 1 90 ? 5.299 13.361 7.828 1.00 96.88 90 PRO A O 1
ATOM 719 N N . ALA A 1 91 ? 7.362 12.490 7.696 1.00 97.62 91 ALA A N 1
ATOM 720 C CA . ALA A 1 91 ? 7.853 13.413 6.674 1.00 97.62 91 ALA A CA 1
ATOM 721 C C . ALA A 1 91 ? 7.054 13.327 5.358 1.00 97.62 91 ALA A C 1
ATOM 723 O O . ALA A 1 91 ? 7.008 14.287 4.588 1.00 97.62 91 ALA A O 1
ATOM 724 N N . ALA A 1 92 ? 6.367 12.207 5.105 1.00 97.62 92 ALA A N 1
ATOM 725 C CA . ALA A 1 92 ? 5.509 12.022 3.939 1.00 97.62 92 ALA A CA 1
ATOM 726 C C . ALA A 1 92 ? 4.062 12.530 4.127 1.00 97.62 92 ALA A C 1
ATOM 728 O O . ALA A 1 92 ? 3.298 12.507 3.157 1.00 97.62 92 ALA A O 1
ATOM 729 N N . TYR A 1 93 ? 3.651 12.985 5.322 1.00 97.19 93 TYR A N 1
ATOM 730 C CA . TYR A 1 93 ? 2.241 13.281 5.644 1.00 97.19 93 TYR A CA 1
ATOM 731 C C . TYR A 1 93 ? 1.610 14.315 4.722 1.00 97.19 93 TYR A C 1
ATOM 733 O O . TYR A 1 93 ? 0.534 14.066 4.178 1.00 97.19 93 TYR A O 1
ATOM 741 N N . ASP A 1 94 ? 2.275 15.446 4.499 1.00 97.75 94 ASP A N 1
ATOM 742 C CA . ASP A 1 94 ? 1.721 16.514 3.664 1.00 97.75 94 ASP A CA 1
ATOM 743 C C . ASP A 1 94 ? 1.566 16.065 2.207 1.00 97.75 94 ASP A C 1
ATOM 745 O O . ASP A 1 94 ? 0.560 16.354 1.556 1.00 97.75 94 ASP A O 1
ATOM 749 N N . HIS A 1 95 ? 2.524 15.284 1.701 1.00 98.12 95 HIS A N 1
ATOM 750 C CA . HIS A 1 95 ? 2.459 14.724 0.353 1.00 98.12 95 HIS A CA 1
ATOM 751 C C . HIS A 1 95 ? 1.371 13.657 0.221 1.00 98.12 95 HIS A C 1
ATOM 753 O O . HIS A 1 95 ? 0.711 13.588 -0.820 1.00 98.12 95 HIS A O 1
ATOM 759 N N . LEU A 1 96 ? 1.188 12.832 1.252 1.00 98.19 96 LEU A N 1
ATOM 760 C CA . LEU A 1 96 ? 0.152 11.809 1.305 1.00 98.19 96 LEU A CA 1
ATOM 761 C C . LEU A 1 96 ? -1.238 12.449 1.379 1.00 98.19 96 LEU A C 1
ATOM 763 O O . LEU A 1 96 ? -2.103 12.115 0.573 1.00 98.19 96 LEU A O 1
ATOM 767 N N . TYR A 1 97 ? -1.429 13.422 2.274 1.00 98.38 97 TYR A N 1
ATOM 768 C CA . TYR A 1 97 ? -2.665 14.195 2.389 1.00 98.38 97 TYR A CA 1
ATOM 769 C C . TYR A 1 97 ? -3.006 14.889 1.068 1.00 98.38 97 TYR A C 1
ATOM 771 O O . TYR A 1 97 ? -4.117 14.738 0.562 1.00 98.38 97 TYR A O 1
ATOM 779 N N . LYS A 1 98 ? -2.030 15.571 0.455 1.00 98.25 98 LYS A N 1
ATOM 780 C CA . LYS A 1 98 ? -2.210 16.216 -0.847 1.00 98.25 98 LYS A CA 1
ATOM 781 C C . LYS A 1 98 ? -2.595 15.219 -1.942 1.00 98.25 98 LYS A C 1
ATOM 783 O O . LYS A 1 98 ? -3.486 15.503 -2.727 1.00 98.25 98 LYS A O 1
ATOM 788 N N . ALA A 1 99 ? -1.990 14.031 -1.975 1.00 98.31 99 ALA A N 1
ATOM 789 C CA . ALA A 1 99 ? -2.351 13.006 -2.955 1.00 98.31 99 ALA A CA 1
ATOM 790 C C . ALA A 1 99 ? -3.793 12.492 -2.782 1.00 98.31 99 ALA A C 1
ATOM 792 O O . ALA A 1 99 ? -4.474 12.240 -3.775 1.00 98.31 99 ALA A O 1
ATOM 793 N N . ILE A 1 100 ? -4.266 12.345 -1.539 1.00 98.44 100 ILE A N 1
ATOM 794 C CA . ILE A 1 100 ? -5.658 11.973 -1.240 1.00 98.44 100 ILE A CA 1
ATOM 795 C C . ILE A 1 100 ? -6.609 13.093 -1.683 1.00 98.44 100 ILE A C 1
ATOM 797 O O . ILE A 1 100 ? -7.645 12.842 -2.296 1.00 98.44 100 ILE A O 1
ATOM 801 N N . GLU A 1 101 ? -6.238 14.333 -1.386 1.00 97.88 101 GLU A N 1
ATOM 802 C CA . GLU A 1 101 ? -6.990 15.529 -1.737 1.00 97.88 101 GLU A CA 1
ATOM 803 C C . GLU A 1 101 ? -7.116 15.721 -3.254 1.00 97.88 101 GLU A C 1
ATOM 805 O O . GLU A 1 101 ? -8.230 15.877 -3.755 1.00 97.88 101 GLU A O 1
ATOM 810 N N . ASP A 1 102 ? -6.007 15.645 -3.991 1.00 97.88 102 ASP A N 1
ATOM 811 C CA . ASP A 1 102 ? -5.981 15.739 -5.453 1.00 97.88 102 ASP A CA 1
ATOM 812 C C . ASP A 1 102 ? -6.860 14.635 -6.074 1.00 97.88 102 ASP A C 1
ATOM 814 O O . ASP A 1 102 ? -7.700 14.900 -6.937 1.00 97.88 102 ASP A O 1
ATOM 818 N N . ALA A 1 103 ? -6.777 13.405 -5.554 1.00 97.62 103 ALA A N 1
ATOM 819 C CA . ALA A 1 103 ? -7.612 12.292 -6.003 1.00 97.62 103 ALA A CA 1
ATOM 820 C C . ALA A 1 103 ? -9.122 12.528 -5.775 1.00 97.62 103 ALA A C 1
ATOM 822 O O . ALA A 1 103 ? -9.946 12.069 -6.571 1.00 97.62 103 ALA A O 1
ATOM 823 N N . LEU A 1 104 ? -9.499 13.246 -4.713 1.00 96.75 104 LEU A N 1
ATOM 824 C CA . LEU A 1 104 ? -10.887 13.618 -4.397 1.00 96.75 104 LEU A CA 1
ATOM 825 C C . LEU A 1 104 ? -11.416 14.797 -5.219 1.00 96.75 104 LEU A C 1
ATOM 827 O O . LEU A 1 104 ? -12.636 14.937 -5.397 1.00 96.75 104 LEU A O 1
ATOM 831 N N . VAL A 1 105 ? -10.522 15.657 -5.707 1.00 96.88 105 VAL A N 1
ATOM 832 C CA . VAL A 1 105 ? -10.863 16.683 -6.699 1.00 96.88 105 VAL A CA 1
ATOM 833 C C . VAL A 1 105 ? -11.208 16.007 -8.022 1.00 96.88 105 VAL A C 1
ATOM 835 O O . VAL A 1 105 ? -12.243 16.316 -8.610 1.00 96.88 105 VAL A O 1
ATOM 838 N N . GLU A 1 106 ? -10.396 15.038 -8.448 1.00 96.62 106 GLU A N 1
ATOM 839 C CA . GLU A 1 106 ? -10.594 14.312 -9.705 1.00 96.62 106 GLU A CA 1
ATOM 840 C C . GLU A 1 106 ? -11.794 13.357 -9.679 1.00 96.62 106 GLU A C 1
ATOM 842 O O . GLU A 1 106 ? -12.453 13.161 -10.703 1.00 96.62 106 GLU A O 1
ATOM 847 N N . ARG A 1 107 ? -12.079 12.724 -8.531 1.00 96.00 107 ARG A N 1
ATOM 848 C CA . ARG A 1 107 ? -13.096 11.669 -8.424 1.00 96.00 107 ARG A CA 1
ATOM 849 C C . ARG A 1 107 ? -14.018 11.872 -7.219 1.00 96.00 107 ARG A C 1
ATOM 851 O O . ARG A 1 107 ? -13.576 12.275 -6.148 1.00 96.00 107 ARG A O 1
ATOM 858 N N . PRO A 1 108 ? -15.322 11.556 -7.338 1.00 93.44 108 PRO A N 1
ATOM 859 C CA . PRO A 1 108 ? -16.258 11.643 -6.214 1.00 93.44 108 PRO A CA 1
ATOM 860 C C . PRO A 1 108 ? -16.053 10.539 -5.164 1.00 93.44 108 PRO A C 1
ATOM 862 O O . PRO A 1 108 ? -16.549 10.664 -4.043 1.00 93.44 108 PRO A O 1
ATOM 865 N N . SER A 1 109 ? -15.350 9.467 -5.535 1.00 97.00 109 SER A N 1
ATOM 866 C CA . SER A 1 109 ? -15.022 8.334 -4.680 1.00 97.00 109 SER A CA 1
ATOM 867 C C . SER A 1 109 ? -13.568 7.942 -4.882 1.00 97.00 109 SER A C 1
ATOM 869 O O . SER A 1 109 ? -13.089 7.926 -6.021 1.00 97.00 109 SER A O 1
ATOM 871 N N . ILE A 1 110 ? -12.884 7.626 -3.785 1.00 98.06 110 ILE A N 1
ATOM 872 C CA . ILE A 1 110 ? -11.517 7.118 -3.814 1.00 98.06 110 ILE A CA 1
ATOM 873 C C . ILE A 1 110 ? -11.372 5.875 -2.940 1.00 98.06 110 ILE A C 1
ATOM 875 O O . ILE A 1 110 ? -12.059 5.730 -1.928 1.00 98.06 110 ILE A O 1
ATOM 879 N N . LYS A 1 111 ? -10.441 5.006 -3.333 1.00 98.62 111 LYS A N 1
ATOM 880 C CA . LYS A 1 111 ? -10.032 3.825 -2.577 1.00 98.62 111 LYS A CA 1
ATOM 881 C C . LYS A 1 111 ? -8.635 4.037 -2.007 1.00 98.62 111 LYS A C 1
ATOM 883 O O . LYS A 1 111 ? -7.727 4.417 -2.747 1.00 98.62 111 LYS A O 1
ATOM 888 N N . ILE A 1 112 ? -8.458 3.769 -0.719 1.00 98.69 112 ILE A N 1
ATOM 889 C CA . ILE A 1 112 ? -7.183 3.888 -0.014 1.00 98.69 112 ILE A CA 1
ATOM 890 C C . ILE A 1 112 ? -6.884 2.560 0.679 1.00 98.69 112 ILE A C 1
ATOM 892 O O . ILE A 1 112 ? -7.662 2.094 1.504 1.00 98.69 112 ILE A O 1
ATOM 896 N N . GLN A 1 113 ? -5.753 1.942 0.359 1.00 98.75 113 GLN A N 1
ATOM 897 C CA . GLN A 1 113 ? -5.327 0.688 0.973 1.00 98.75 113 GLN A CA 1
ATOM 898 C C . GLN A 1 113 ? -4.046 0.915 1.765 1.00 98.75 113 GLN A C 1
ATOM 900 O O . GLN A 1 113 ? -3.020 1.299 1.208 1.00 98.75 113 GLN A O 1
ATOM 905 N N . PHE A 1 114 ? -4.110 0.651 3.061 1.00 98.50 114 PHE A N 1
ATOM 906 C CA . PHE A 1 114 ? -2.988 0.671 3.979 1.00 98.50 114 PHE A CA 1
ATOM 907 C C . PHE A 1 114 ? -2.492 -0.758 4.193 1.00 98.50 114 PHE A C 1
ATOM 909 O O . PHE A 1 114 ? -3.268 -1.647 4.541 1.00 98.50 114 PHE A O 1
ATOM 916 N N . LEU A 1 115 ? -1.191 -0.968 4.016 1.00 98.44 115 LEU A N 1
ATOM 917 C CA . LEU A 1 115 ? -0.489 -2.161 4.474 1.00 98.44 115 LEU A CA 1
ATOM 918 C C . LEU A 1 115 ? 0.474 -1.735 5.570 1.00 98.44 115 LEU A C 1
ATOM 920 O O . LEU A 1 115 ? 1.415 -0.991 5.298 1.00 98.44 115 LEU A O 1
ATOM 924 N N . THR A 1 116 ? 0.228 -2.171 6.801 1.00 97.25 116 THR A N 1
ATOM 925 C CA . THR A 1 116 ? 0.952 -1.689 7.979 1.00 97.25 116 THR A CA 1
ATOM 926 C C . THR A 1 116 ? 1.263 -2.829 8.944 1.00 97.25 116 THR A C 1
ATOM 928 O O . THR A 1 116 ? 0.649 -3.889 8.882 1.00 97.25 116 THR A O 1
ATOM 931 N N . VAL A 1 117 ? 2.230 -2.605 9.837 1.00 97.31 117 VAL A N 1
ATOM 932 C CA . VAL A 1 117 ? 2.589 -3.565 10.892 1.00 97.31 117 VAL A CA 1
ATOM 933 C C . VAL A 1 117 ? 1.611 -3.441 12.063 1.00 97.31 117 VAL A C 1
ATOM 935 O O . VAL A 1 117 ? 0.769 -4.311 12.243 1.00 97.31 117 VAL A O 1
ATOM 938 N N . SER A 1 118 ? 1.655 -2.332 12.807 1.00 97.12 118 SER A N 1
ATOM 939 C CA . SER A 1 118 ? 0.703 -2.028 13.895 1.00 97.12 118 SER A CA 1
ATOM 940 C C . SER A 1 118 ? -0.264 -0.889 13.576 1.00 97.12 118 SER A C 1
ATOM 942 O O . SER A 1 118 ? -1.181 -0.644 14.346 1.00 97.12 118 SER A O 1
ATOM 944 N N . GLY A 1 119 ? -0.027 -0.141 12.493 1.00 96.88 119 GLY A N 1
ATOM 945 C CA . GLY A 1 119 ? -0.800 1.052 12.136 1.00 96.88 119 GLY A CA 1
ATOM 946 C C . GLY A 1 119 ? -0.610 2.262 13.062 1.00 96.88 119 GLY A C 1
ATOM 947 O O . GLY A 1 119 ? -1.271 3.275 12.845 1.00 96.88 119 GLY A O 1
ATOM 948 N N . SER A 1 120 ? 0.328 2.216 14.019 1.00 95.62 120 SER A N 1
ATOM 949 C CA . SER A 1 120 ? 0.510 3.266 15.039 1.00 95.62 120 SER A CA 1
ATOM 950 C C . SER A 1 120 ? 0.807 4.660 14.485 1.00 95.62 120 SER A C 1
ATOM 952 O O . SER A 1 120 ? 0.520 5.653 15.143 1.00 95.62 120 SER A O 1
ATOM 954 N N . TYR A 1 121 ? 1.386 4.744 13.287 1.00 94.44 121 TYR A N 1
ATOM 955 C CA . TYR A 1 121 ? 1.596 6.016 12.594 1.00 94.44 121 TYR A CA 1
ATOM 956 C C . TYR A 1 121 ? 0.482 6.318 11.585 1.00 94.44 121 TYR A C 1
ATOM 958 O O . TYR A 1 121 ? 0.009 7.448 11.477 1.00 94.44 121 TYR A O 1
ATOM 966 N N . SER A 1 122 ? 0.044 5.298 10.844 1.00 96.62 122 SER A N 1
ATOM 967 C CA . SER A 1 122 ? -0.903 5.451 9.738 1.00 96.62 122 SER A CA 1
ATOM 968 C C . SER A 1 122 ? -2.317 5.795 10.195 1.00 96.62 122 SER A C 1
ATOM 970 O O . SER A 1 122 ? -2.996 6.555 9.508 1.00 96.62 122 SER A O 1
ATOM 972 N N . TRP A 1 123 ? -2.757 5.273 11.343 1.00 97.88 123 TRP A N 1
ATOM 973 C CA . TRP A 1 123 ? -4.095 5.547 11.853 1.00 97.88 123 TRP A CA 1
ATOM 974 C C . TRP A 1 123 ? -4.274 6.997 12.338 1.00 97.88 123 TRP A C 1
ATOM 976 O O . TRP A 1 123 ? -5.175 7.657 11.820 1.00 97.88 123 TRP A O 1
ATOM 986 N N . PRO A 1 124 ? -3.408 7.562 13.210 1.00 97.69 124 PRO A N 1
ATOM 987 C CA . PRO A 1 124 ? -3.512 8.975 13.592 1.00 97.69 124 PRO A CA 1
ATOM 988 C C . PRO A 1 124 ? -3.466 9.934 12.398 1.00 97.69 124 PRO A C 1
ATOM 990 O O . PRO A 1 124 ? -4.216 10.909 12.355 1.00 97.69 124 PRO A O 1
ATOM 993 N N . PHE A 1 125 ? -2.619 9.637 11.403 1.00 97.75 125 PHE A N 1
ATOM 994 C CA . PHE A 1 125 ? -2.596 10.382 10.144 1.00 97.75 125 PHE A CA 1
ATOM 995 C C . PHE A 1 125 ? -3.960 10.343 9.449 1.00 97.75 125 PHE A C 1
ATOM 997 O O . PHE A 1 125 ? -4.486 11.385 9.062 1.00 97.75 125 PHE A O 1
ATOM 1004 N N . LEU A 1 126 ? -4.533 9.149 9.274 1.00 97.69 126 LEU A N 1
ATOM 1005 C CA . LEU A 1 126 ? -5.774 8.998 8.531 1.00 97.69 126 LEU A CA 1
ATOM 1006 C C . LEU A 1 126 ? -6.959 9.642 9.255 1.00 97.69 126 LEU A C 1
ATOM 1008 O O . LEU A 1 126 ? -7.769 10.297 8.605 1.00 97.69 126 LEU A O 1
ATOM 1012 N N . GLU A 1 127 ? -7.069 9.474 10.570 1.00 97.12 127 GLU A N 1
ATOM 1013 C CA . GLU A 1 127 ? -8.124 10.102 11.369 1.00 97.12 127 GLU A CA 1
ATOM 1014 C C . GLU A 1 127 ? -8.109 11.629 11.190 1.00 97.12 127 GLU A C 1
ATOM 1016 O O . GLU A 1 127 ? -9.144 12.251 10.917 1.00 97.12 127 GLU A O 1
ATOM 1021 N N . ASP A 1 128 ? -6.922 12.238 11.259 1.00 97.81 128 ASP A N 1
ATOM 1022 C CA . ASP A 1 128 ? -6.760 13.665 11.006 1.00 97.81 128 ASP A CA 1
ATOM 1023 C C . ASP A 1 128 ? -7.045 14.036 9.541 1.00 97.81 128 ASP A C 1
ATOM 1025 O O . ASP A 1 128 ? -7.727 15.031 9.277 1.00 97.81 128 ASP A O 1
ATOM 1029 N N . ALA A 1 129 ? -6.599 13.220 8.582 1.00 97.44 129 ALA A N 1
ATOM 1030 C CA . ALA A 1 129 ? -6.870 13.425 7.164 1.00 97.44 129 ALA A CA 1
ATOM 1031 C C . ALA A 1 129 ? -8.377 13.412 6.871 1.00 97.44 129 ALA A C 1
ATOM 1033 O O . ALA A 1 129 ? -8.865 14.343 6.237 1.00 97.44 129 ALA A O 1
ATOM 1034 N N . ILE A 1 130 ? -9.138 12.436 7.380 1.00 96.88 130 ILE A N 1
ATOM 1035 C CA . ILE A 1 130 ? -10.599 12.366 7.210 1.00 96.88 130 ILE A CA 1
ATOM 1036 C C . ILE A 1 130 ? -11.254 13.638 7.755 1.00 96.88 130 ILE A C 1
ATOM 1038 O O . ILE A 1 130 ? -12.042 14.277 7.058 1.00 96.88 130 ILE A O 1
ATOM 1042 N N . ARG A 1 131 ? -10.870 14.067 8.962 1.00 96.25 131 ARG A N 1
ATOM 1043 C CA . ARG A 1 131 ? -11.391 15.295 9.577 1.00 96.25 131 ARG A CA 1
ATOM 1044 C C . ARG A 1 131 ? -11.117 16.537 8.724 1.00 96.25 131 ARG A C 1
ATOM 1046 O O . ARG A 1 131 ? -11.984 17.404 8.598 1.00 96.25 131 ARG A O 1
ATOM 1053 N N . ARG A 1 132 ? -9.911 16.665 8.164 1.00 96.75 132 ARG A N 1
ATOM 1054 C CA . ARG A 1 132 ? -9.533 17.790 7.288 1.00 96.75 132 ARG A CA 1
ATOM 1055 C C . ARG A 1 132 ? -10.286 17.749 5.956 1.00 96.75 132 ARG A C 1
ATOM 1057 O O . ARG A 1 132 ? -10.798 18.779 5.519 1.00 96.75 132 ARG A O 1
ATOM 1064 N N . LEU A 1 133 ? -10.409 16.568 5.353 1.00 96.06 133 LEU A N 1
ATOM 1065 C CA . LEU A 1 133 ? -11.142 16.361 4.104 1.00 96.06 133 LEU A CA 1
ATOM 1066 C C . LEU A 1 133 ? -12.627 16.695 4.264 1.00 96.06 133 LEU A C 1
ATOM 1068 O O . LEU A 1 133 ? -13.185 17.362 3.397 1.00 96.06 133 LEU A O 1
ATOM 1072 N N . ASP A 1 134 ? -13.239 16.333 5.391 1.00 94.06 134 ASP A N 1
ATOM 1073 C CA . ASP A 1 134 ? -14.641 16.652 5.679 1.00 94.06 134 ASP A CA 1
ATOM 1074 C C . ASP A 1 134 ? -14.871 18.151 5.836 1.00 94.06 134 ASP A C 1
ATOM 1076 O O . ASP A 1 134 ? -15.864 18.680 5.339 1.00 94.06 134 ASP A O 1
ATOM 1080 N N . LYS A 1 135 ? -13.928 18.867 6.459 1.00 95.19 135 LYS A N 1
ATOM 1081 C CA . LYS A 1 135 ? -13.981 20.334 6.525 1.00 95.19 135 LYS A CA 1
ATOM 1082 C C . LYS A 1 135 ? -13.871 20.980 5.145 1.00 95.19 135 LYS A C 1
ATOM 1084 O O . LYS A 1 135 ? -14.507 22.002 4.910 1.00 95.19 135 LYS A O 1
ATOM 1089 N N . ARG A 1 136 ? -13.057 20.415 4.248 1.00 95.81 136 ARG A N 1
ATOM 1090 C CA . ARG A 1 136 ? -12.784 20.993 2.924 1.00 95.81 136 ARG A CA 1
ATOM 1091 C C . ARG A 1 136 ? -13.852 20.660 1.882 1.00 95.81 136 ARG A C 1
ATOM 1093 O O . ARG A 1 136 ? -14.274 21.544 1.145 1.00 95.81 136 ARG A O 1
ATOM 1100 N N . PHE A 1 137 ? -14.253 19.397 1.781 1.00 93.50 137 PHE A N 1
ATOM 1101 C CA . PHE A 1 137 ? -15.143 18.892 0.729 1.00 93.50 137 PHE A CA 1
ATOM 1102 C C . PHE A 1 137 ? -16.558 18.571 1.224 1.00 93.50 137 PHE A C 1
ATOM 1104 O O . PHE A 1 137 ? -17.438 18.248 0.421 1.00 93.50 137 PHE A O 1
ATOM 1111 N N . GLY A 1 138 ? -16.786 18.639 2.536 1.00 89.94 138 GLY A N 1
ATOM 1112 C CA . GLY A 1 138 ? -17.994 18.122 3.163 1.00 89.94 138 GLY A CA 1
ATOM 1113 C C . GLY A 1 138 ? -18.037 16.586 3.187 1.00 89.94 138 GLY A C 1
ATOM 1114 O O . GLY A 1 138 ? -17.244 15.909 2.529 1.00 89.94 138 GLY A O 1
ATOM 1115 N N . PRO A 1 139 ? -19.028 16.001 3.879 1.00 88.38 139 PRO A N 1
ATOM 1116 C CA . PRO A 1 139 ? -19.163 14.550 4.047 1.00 88.38 139 PRO A CA 1
ATOM 1117 C C . PRO A 1 139 ? -19.650 13.810 2.782 1.00 88.38 139 PRO A C 1
ATOM 1119 O O . PRO A 1 139 ? -19.997 12.632 2.843 1.00 88.38 139 PRO A O 1
ATOM 1122 N N . THR A 1 140 ? -19.722 14.492 1.633 1.00 87.94 140 THR A N 1
ATOM 1123 C CA . THR A 1 140 ? -20.359 13.997 0.398 1.00 87.94 140 THR A CA 1
ATOM 1124 C C . THR A 1 140 ? -19.479 13.040 -0.405 1.00 87.94 140 THR A C 1
ATOM 1126 O O . THR A 1 140 ? -19.992 12.191 -1.148 1.00 87.94 140 THR A O 1
ATOM 1129 N N . LYS A 1 141 ? -18.157 13.182 -0.265 1.00 93.06 141 LYS A N 1
ATOM 1130 C CA . LYS A 1 141 ? -17.162 12.367 -0.957 1.00 93.06 141 LYS A CA 1
ATOM 1131 C C . LYS A 1 141 ? -17.061 10.987 -0.320 1.00 93.06 141 LYS A C 1
ATOM 1133 O O . LYS A 1 141 ? -17.053 10.866 0.907 1.00 93.06 141 LYS A O 1
ATOM 1138 N N . ALA A 1 142 ? -16.985 9.966 -1.171 1.00 96.88 142 ALA A N 1
ATOM 1139 C CA . ALA A 1 142 ? -16.910 8.582 -0.732 1.00 96.88 142 ALA A CA 1
ATOM 1140 C C . ALA A 1 142 ? -15.453 8.140 -0.524 1.00 96.88 142 ALA A C 1
ATOM 1142 O O . ALA A 1 142 ? -14.636 8.244 -1.44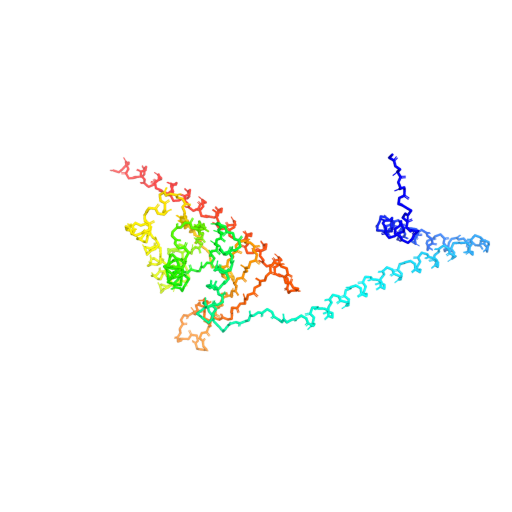1 1.00 96.88 142 ALA A O 1
ATOM 1143 N N . LEU A 1 143 ? -15.146 7.629 0.664 1.00 98.06 143 LEU A N 1
ATOM 1144 C CA . LEU A 1 143 ? -13.847 7.066 1.023 1.00 98.06 143 LEU A CA 1
ATOM 1145 C C . LEU A 1 143 ? -14.017 5.573 1.296 1.00 98.06 143 LEU A C 1
ATOM 1147 O O . LEU A 1 143 ? -14.751 5.205 2.209 1.00 98.06 143 LEU A O 1
ATOM 1151 N N . ASP A 1 144 ? -13.342 4.733 0.517 1.00 98.50 144 ASP A N 1
ATOM 1152 C CA . ASP A 1 144 ? -13.233 3.299 0.784 1.00 98.50 144 ASP A CA 1
ATOM 1153 C C . ASP A 1 144 ? -11.825 2.982 1.279 1.00 98.50 144 ASP A C 1
ATOM 1155 O O . ASP A 1 144 ? -10.849 3.101 0.537 1.00 98.50 144 ASP A O 1
ATOM 1159 N N . ILE A 1 145 ? -11.709 2.653 2.559 1.00 98.62 145 ILE A N 1
ATOM 1160 C CA . ILE A 1 145 ? -10.442 2.508 3.258 1.00 98.62 145 ILE A CA 1
ATOM 1161 C C . ILE A 1 145 ? -10.278 1.060 3.706 1.00 98.62 145 ILE A C 1
ATOM 1163 O O . ILE A 1 145 ? -11.083 0.522 4.462 1.00 98.62 145 ILE A O 1
ATOM 1167 N N . THR A 1 146 ? -9.166 0.453 3.313 1.00 98.62 146 THR A N 1
ATOM 1168 C CA . THR A 1 146 ? -8.771 -0.882 3.756 1.00 98.62 146 THR A CA 1
ATOM 1169 C C . THR A 1 146 ? -7.499 -0.796 4.591 1.00 98.62 146 THR A C 1
ATOM 1171 O O . THR A 1 146 ? -6.479 -0.340 4.086 1.00 98.62 146 THR A O 1
ATOM 1174 N N . PHE A 1 147 ? -7.532 -1.260 5.842 1.00 97.75 147 PHE A N 1
ATOM 1175 C CA . PHE A 1 147 ? -6.363 -1.395 6.715 1.00 97.75 147 PHE A CA 1
ATOM 1176 C C . PHE A 1 147 ? -5.953 -2.851 6.849 1.00 97.75 147 PHE A C 1
ATOM 1178 O O . PHE A 1 147 ? -6.662 -3.631 7.471 1.00 97.75 147 PHE A O 1
ATOM 1185 N N . CYS A 1 148 ? -4.783 -3.204 6.331 1.00 98.44 148 CYS A N 1
ATOM 1186 C CA . CYS A 1 148 ? -4.125 -4.457 6.673 1.00 98.44 148 CYS A CA 1
ATOM 1187 C C . CYS A 1 148 ? -3.208 -4.212 7.878 1.00 98.44 148 CYS A C 1
ATOM 1189 O O . CYS A 1 148 ? -2.289 -3.385 7.803 1.00 98.44 148 CYS A O 1
ATOM 1191 N N . LEU A 1 149 ? -3.450 -4.949 8.962 1.00 98.19 149 LEU A N 1
ATOM 1192 C CA . LEU A 1 149 ? -2.714 -4.896 10.227 1.00 98.19 149 LEU A CA 1
ATOM 1193 C C . LEU A 1 149 ? -2.278 -6.301 10.651 1.00 98.19 149 LEU A C 1
ATOM 1195 O O . LEU A 1 149 ? -2.989 -7.277 10.408 1.00 98.19 149 LEU A O 1
ATOM 1199 N N . ILE A 1 150 ? -1.138 -6.408 11.331 1.00 98.19 150 ILE A N 1
ATOM 1200 C CA . ILE A 1 150 ? -0.754 -7.671 11.964 1.00 98.19 150 ILE A CA 1
ATOM 1201 C C . ILE A 1 150 ? -1.617 -7.876 13.211 1.00 98.19 150 ILE A C 1
ATOM 1203 O O . ILE A 1 150 ? -1.731 -6.975 14.051 1.00 98.19 150 ILE A O 1
ATOM 1207 N N . GLN A 1 151 ? -2.208 -9.063 13.352 1.00 97.38 151 GLN A N 1
ATOM 1208 C CA . GLN A 1 151 ? -2.978 -9.413 14.539 1.00 97.38 151 GLN A CA 1
ATOM 1209 C C . GLN A 1 151 ? -2.077 -9.355 15.789 1.00 97.38 151 GLN A C 1
ATOM 1211 O O . GLN A 1 151 ? -0.952 -9.858 15.753 1.00 97.38 151 GLN A O 1
ATOM 1216 N N . PRO A 1 152 ? -2.551 -8.774 16.902 1.00 97.62 152 PRO A N 1
ATOM 1217 C CA . PRO A 1 152 ? -1.749 -8.588 18.108 1.00 97.62 152 PRO A CA 1
ATOM 1218 C C . PRO A 1 152 ? -0.996 -9.828 18.598 1.00 97.62 152 PRO A C 1
ATOM 1220 O O . PRO A 1 152 ? 0.192 -9.751 18.897 1.00 97.62 152 PRO A O 1
ATOM 1223 N N . ASP A 1 153 ? -1.661 -10.980 18.631 1.00 96.69 153 ASP A N 1
ATOM 1224 C CA . ASP A 1 153 ? -1.096 -12.206 19.210 1.00 96.69 153 ASP A CA 1
ATOM 1225 C C . ASP A 1 153 ? 0.084 -12.758 18.398 1.00 96.69 153 ASP A C 1
ATOM 1227 O O . ASP A 1 153 ? 0.951 -13.452 18.926 1.00 96.69 153 ASP A O 1
ATOM 1231 N N . SER A 1 154 ? 0.190 -12.401 17.116 1.00 96.88 154 SER A N 1
ATOM 1232 C CA . SER A 1 154 ? 1.333 -12.803 16.295 1.00 96.88 154 SER A CA 1
ATOM 1233 C C . SER A 1 154 ? 2.641 -12.177 16.778 1.00 96.88 154 SER A C 1
ATOM 1235 O O . SER A 1 154 ? 3.692 -12.805 16.651 1.00 96.88 154 SER A O 1
ATOM 1237 N N . PHE A 1 155 ? 2.596 -10.993 17.398 1.00 96.69 155 PHE A N 1
ATOM 1238 C CA . PHE A 1 155 ? 3.793 -10.324 17.916 1.00 96.69 155 PHE A CA 1
ATOM 1239 C C . PHE A 1 155 ? 4.475 -11.073 19.062 1.00 96.69 155 PHE A C 1
ATOM 1241 O O . PHE A 1 155 ? 5.690 -10.931 19.226 1.00 96.69 155 PHE A O 1
ATOM 1248 N N . ASP A 1 156 ? 3.746 -11.919 19.795 1.00 94.94 156 ASP A N 1
ATOM 1249 C CA . ASP A 1 156 ? 4.325 -12.753 20.853 1.00 94.94 156 ASP A CA 1
ATOM 1250 C C . ASP A 1 156 ? 5.361 -13.734 20.283 1.00 94.94 156 ASP A C 1
ATOM 1252 O O . ASP A 1 156 ? 6.406 -13.966 20.893 1.00 94.94 156 ASP A O 1
ATOM 1256 N N . THR A 1 157 ? 5.135 -14.233 19.060 1.00 93.31 157 THR A N 1
ATOM 1257 C CA . THR A 1 157 ? 6.053 -15.164 18.374 1.00 93.31 157 THR A CA 1
ATOM 1258 C C . THR A 1 157 ? 7.415 -14.524 18.095 1.00 93.31 157 THR A C 1
ATOM 1260 O O . THR A 1 157 ? 8.440 -15.205 18.116 1.00 93.31 157 THR A O 1
ATOM 1263 N N . TRP A 1 158 ? 7.447 -13.205 17.882 1.00 92.75 158 TRP A N 1
ATOM 1264 C CA . TRP A 1 158 ? 8.676 -12.443 17.631 1.00 92.75 158 TRP A CA 1
ATOM 1265 C C . TRP A 1 158 ? 9.171 -11.668 18.857 1.00 92.75 158 TRP A C 1
ATOM 1267 O O . TRP A 1 158 ? 10.128 -10.908 18.737 1.00 92.75 158 TRP A O 1
ATOM 1277 N N . LYS A 1 159 ? 8.540 -11.846 20.029 1.00 93.38 159 LYS A N 1
ATOM 1278 C CA . LYS A 1 159 ? 8.839 -11.104 21.270 1.00 93.38 159 LYS A CA 1
ATOM 1279 C C . LYS A 1 159 ? 8.740 -9.576 21.110 1.00 93.38 159 LYS A C 1
ATOM 1281 O O . LYS A 1 159 ? 9.457 -8.824 21.764 1.00 93.38 159 LYS A O 1
ATOM 1286 N N . LEU A 1 160 ? 7.836 -9.109 20.249 1.00 94.06 160 LEU A N 1
ATOM 1287 C CA . LEU A 1 160 ? 7.631 -7.692 19.928 1.00 94.06 160 LEU A CA 1
ATOM 1288 C C . LEU A 1 160 ? 6.464 -7.093 20.738 1.00 94.06 160 LEU A C 1
ATOM 1290 O O . LEU A 1 160 ? 5.483 -6.603 20.178 1.00 94.06 160 LEU A O 1
ATOM 1294 N N . PHE A 1 161 ? 6.546 -7.136 22.069 1.00 93.56 161 PHE A N 1
ATOM 1295 C CA . PHE A 1 161 ? 5.427 -6.768 22.955 1.00 93.56 161 PHE A CA 1
ATOM 1296 C C . PHE A 1 161 ? 4.961 -5.312 22.792 1.00 93.56 161 PHE A C 1
ATOM 1298 O O . PHE A 1 161 ? 3.767 -5.036 22.761 1.00 93.56 161 PHE A O 1
ATOM 1305 N N . ASN A 1 162 ? 5.883 -4.376 22.564 1.00 94.12 162 ASN A N 1
ATOM 1306 C CA . ASN A 1 162 ? 5.529 -2.983 22.274 1.00 94.12 162 ASN A CA 1
ATOM 1307 C C . ASN A 1 162 ? 4.714 -2.831 20.972 1.00 94.12 162 ASN A C 1
ATOM 1309 O O . ASN A 1 162 ? 3.877 -1.935 20.861 1.00 94.12 162 ASN A O 1
ATOM 1313 N N . TRP A 1 163 ? 4.953 -3.682 19.970 1.00 95.69 163 TRP A N 1
ATOM 1314 C CA . TRP A 1 163 ? 4.185 -3.700 18.724 1.00 95.69 163 TRP A CA 1
ATOM 1315 C C . TRP A 1 163 ? 2.811 -4.341 18.910 1.00 95.69 163 TRP A C 1
ATOM 1317 O O . TRP A 1 163 ? 1.852 -3.866 18.297 1.00 95.69 163 TRP A O 1
ATOM 1327 N N . LYS A 1 164 ? 2.705 -5.347 19.789 1.00 97.12 164 LYS A N 1
ATOM 1328 C CA . LYS A 1 164 ? 1.427 -5.930 20.216 1.00 97.12 164 LYS A CA 1
ATOM 1329 C C . LYS A 1 164 ? 0.501 -4.857 20.776 1.00 97.12 164 LYS A C 1
ATOM 1331 O O . LYS A 1 164 ? -0.580 -4.659 20.223 1.00 97.12 164 LYS A O 1
ATOM 1336 N N . ASP A 1 165 ? 0.966 -4.111 21.777 1.00 97.19 165 ASP A N 1
ATOM 1337 C CA . ASP A 1 165 ? 0.180 -3.055 22.424 1.00 97.19 165 ASP A CA 1
ATOM 1338 C C . ASP A 1 165 ? -0.241 -1.980 21.412 1.00 97.19 165 ASP A C 1
ATOM 1340 O O . ASP A 1 165 ? -1.410 -1.603 21.324 1.00 97.19 165 ASP A O 1
ATOM 1344 N N . LYS A 1 166 ? 0.696 -1.537 20.562 1.00 97.31 166 LYS A N 1
ATOM 1345 C CA . LYS A 1 166 ? 0.418 -0.565 19.491 1.00 97.31 166 LYS A CA 1
ATOM 1346 C C . LYS A 1 166 ? -0.641 -1.060 18.500 1.00 97.31 166 LYS A C 1
ATOM 1348 O O . LYS A 1 166 ? -1.473 -0.263 18.064 1.00 97.31 166 LYS A O 1
ATOM 1353 N N . SER A 1 167 ? -0.602 -2.339 18.122 1.00 97.69 167 SER A N 1
ATOM 1354 C CA . SER A 1 167 ? -1.587 -2.928 17.208 1.00 97.69 167 SER A CA 1
ATOM 1355 C C . SER A 1 167 ? -2.963 -3.018 17.871 1.00 97.69 167 SER A C 1
ATOM 1357 O O . SER A 1 167 ? -3.952 -2.588 17.280 1.00 97.69 167 SER A O 1
ATOM 1359 N N . GLN A 1 168 ? -3.031 -3.465 19.131 1.00 98.19 168 GLN A N 1
ATOM 1360 C CA . GLN A 1 168 ? -4.282 -3.524 19.901 1.00 98.19 168 GLN A CA 1
ATOM 1361 C C . GLN A 1 168 ? -4.940 -2.152 20.024 1.00 98.19 168 GLN A C 1
ATOM 1363 O O . GLN A 1 168 ? -6.123 -2.011 19.717 1.00 98.19 168 GLN A O 1
ATOM 1368 N N . VAL A 1 169 ? -4.166 -1.134 20.413 1.00 98.06 169 VAL A N 1
ATOM 1369 C CA . VAL A 1 169 ? -4.650 0.248 20.528 1.00 98.06 169 VAL A CA 1
ATOM 1370 C C . VAL A 1 169 ? -5.159 0.757 19.182 1.00 98.06 169 VAL A C 1
ATOM 1372 O O . VAL A 1 169 ? -6.233 1.347 19.113 1.00 98.06 169 VAL A O 1
ATOM 1375 N N . THR A 1 170 ? -4.431 0.492 18.096 1.00 98.38 170 THR A N 1
ATOM 1376 C CA . THR A 1 170 ? -4.841 0.932 16.757 1.00 98.38 170 THR A CA 1
ATOM 1377 C C . THR A 1 170 ? -6.146 0.271 16.316 1.00 98.38 170 THR A C 1
ATOM 1379 O O . THR A 1 170 ? -7.043 0.963 15.842 1.00 98.38 170 THR A O 1
ATOM 1382 N N . ILE A 1 171 ? -6.290 -1.043 16.510 1.00 98.31 171 ILE A N 1
ATOM 1383 C CA . ILE A 1 171 ? -7.527 -1.771 16.190 1.00 98.31 171 ILE A CA 1
ATOM 1384 C C . ILE A 1 171 ? -8.695 -1.222 17.017 1.00 98.31 171 ILE A C 1
ATOM 1386 O O . ILE A 1 171 ? -9.744 -0.912 16.456 1.00 98.31 171 ILE A O 1
ATOM 1390 N N . ALA A 1 172 ? -8.504 -1.036 18.327 1.00 98.19 172 ALA A N 1
ATOM 1391 C CA . ALA A 1 172 ? -9.531 -0.485 19.206 1.00 98.19 172 ALA A CA 1
ATOM 1392 C C . ALA A 1 172 ? -9.961 0.928 18.779 1.00 98.19 172 ALA A C 1
ATOM 1394 O O . ALA A 1 172 ? -11.156 1.206 18.711 1.00 98.19 172 ALA A O 1
ATOM 1395 N N . HIS A 1 173 ? -9.013 1.801 18.424 1.00 98.19 173 HIS A N 1
ATOM 1396 C CA . HIS A 1 173 ? -9.319 3.149 17.940 1.00 98.19 173 HIS A CA 1
ATOM 1397 C C . HIS A 1 173 ? -10.053 3.147 16.594 1.00 98.19 173 HIS A C 1
ATOM 1399 O O . HIS A 1 173 ? -10.934 3.981 16.391 1.00 98.19 173 HIS A O 1
ATOM 1405 N N . ILE A 1 174 ? -9.724 2.225 15.681 1.00 97.75 174 ILE A N 1
ATOM 1406 C CA . ILE A 1 174 ? -10.453 2.067 14.415 1.00 97.75 174 ILE A CA 1
ATOM 1407 C C . ILE A 1 174 ? -11.914 1.699 14.688 1.00 97.75 174 ILE A C 1
ATOM 1409 O O . ILE A 1 174 ? -12.814 2.308 14.107 1.00 97.75 174 ILE A O 1
ATOM 1413 N N . GLU A 1 175 ? -12.160 0.734 15.574 1.00 97.19 175 GLU A N 1
ATOM 1414 C CA . GLU A 1 175 ? -13.524 0.328 15.923 1.00 97.19 175 GLU A CA 1
ATOM 1415 C C . GLU A 1 175 ? -14.281 1.442 16.655 1.00 97.19 175 GLU A C 1
ATOM 1417 O O . GLU A 1 175 ? -15.400 1.777 16.272 1.00 97.19 175 GLU A O 1
ATOM 1422 N N . GLU A 1 176 ? -13.659 2.108 17.631 1.00 97.25 176 GLU A N 1
ATOM 1423 C CA . GLU A 1 176 ? -14.262 3.260 18.312 1.00 97.25 176 GLU A CA 1
ATOM 1424 C C . GLU A 1 176 ? -14.646 4.357 17.309 1.00 97.25 176 GLU A C 1
ATOM 1426 O O . GLU A 1 176 ? -15.762 4.879 17.346 1.00 97.25 176 GLU A O 1
ATOM 1431 N N . PHE A 1 177 ? -13.753 4.676 16.369 1.00 96.88 177 PHE A N 1
ATOM 1432 C CA . PHE A 1 177 ? -13.986 5.693 15.351 1.00 96.88 177 PHE A CA 1
ATOM 1433 C C . PHE A 1 177 ? -15.214 5.391 14.492 1.00 96.88 177 PHE A C 1
ATOM 1435 O O . PHE A 1 177 ? -15.990 6.309 14.212 1.00 96.88 177 PHE A O 1
ATOM 1442 N N . LYS A 1 178 ? -15.438 4.122 14.124 1.00 95.31 178 LYS A N 1
ATOM 1443 C CA . LYS A 1 178 ? -16.630 3.703 13.366 1.00 95.31 178 LYS A CA 1
ATOM 1444 C C . LYS A 1 178 ? -17.935 3.971 14.121 1.00 95.31 178 LYS A C 1
ATOM 1446 O O . LYS A 1 178 ? -18.971 4.176 13.494 1.00 95.31 178 LYS A O 1
ATOM 1451 N N . HIS A 1 179 ? -17.885 4.012 15.450 1.00 95.06 179 HIS A N 1
ATOM 1452 C CA . HIS A 1 179 ? -19.042 4.252 16.313 1.00 95.06 179 HIS A CA 1
ATOM 1453 C C . HIS A 1 179 ? -19.182 5.706 16.781 1.00 95.06 179 HIS A C 1
ATOM 1455 O O . HIS A 1 179 ? -20.148 6.046 17.468 1.00 95.06 179 HIS A O 1
ATOM 1461 N N . ARG A 1 180 ? -18.263 6.605 16.404 1.00 95.38 180 ARG A N 1
ATOM 1462 C CA . ARG A 1 180 ? -18.377 8.025 16.756 1.00 95.38 180 ARG A CA 1
ATOM 1463 C C . ARG A 1 180 ? -19.550 8.667 16.021 1.00 95.38 180 ARG A C 1
ATOM 1465 O O . ARG A 1 180 ? -19.621 8.650 14.792 1.00 95.38 180 ARG A O 1
ATOM 1472 N N . ALA A 1 181 ? -20.419 9.334 16.782 1.00 92.44 181 ALA A N 1
ATOM 1473 C CA . ALA A 1 181 ? -21.653 9.947 16.280 1.00 92.44 181 ALA A CA 1
ATOM 1474 C C . ALA A 1 181 ? -21.442 10.893 15.080 1.00 92.44 181 ALA A C 1
ATOM 1476 O O . ALA A 1 181 ? -22.298 10.984 14.207 1.00 92.44 181 ALA A O 1
ATOM 1477 N N . ILE A 1 182 ? -20.289 11.569 15.007 1.00 93.81 182 ILE A N 1
ATOM 1478 C CA . ILE A 1 182 ? -19.955 12.484 13.904 1.00 93.81 182 ILE A CA 1
ATOM 1479 C C . ILE A 1 182 ? -19.699 11.775 12.562 1.00 93.81 182 ILE A C 1
ATOM 1481 O O . ILE A 1 182 ? -19.900 12.387 11.515 1.00 93.81 182 ILE A O 1
ATOM 1485 N N . TYR A 1 183 ? -19.277 10.506 12.570 1.00 93.94 183 TYR A N 1
ATOM 1486 C CA . TYR A 1 183 ? -18.948 9.742 11.358 1.00 93.94 183 TYR A CA 1
ATOM 1487 C C . TYR A 1 183 ? -19.999 8.688 11.010 1.00 93.94 183 TYR A C 1
ATOM 1489 O O . TYR A 1 183 ? -20.099 8.300 9.844 1.00 93.94 183 TYR A O 1
ATOM 1497 N N . LEU A 1 184 ? -20.822 8.280 11.981 1.00 93.75 184 LEU A N 1
ATOM 1498 C CA . LEU A 1 184 ? -21.851 7.257 11.808 1.00 93.75 184 LEU A CA 1
ATOM 1499 C C . LEU A 1 184 ? -22.777 7.507 10.594 1.00 93.75 184 LEU A C 1
ATOM 1501 O O . LEU A 1 184 ? -22.902 6.595 9.778 1.00 93.75 184 LEU A O 1
ATOM 1505 N N . PRO A 1 185 ? -23.306 8.727 10.339 1.00 94.75 185 PRO A N 1
ATOM 1506 C CA . PRO A 1 185 ? -24.149 8.966 9.160 1.00 94.75 185 PRO A CA 1
ATOM 1507 C C . PRO A 1 185 ? -23.432 8.721 7.821 1.00 94.75 185 PRO A C 1
ATOM 1509 O O . PRO A 1 185 ? -24.051 8.333 6.827 1.00 94.75 185 PRO A O 1
ATOM 1512 N N . ARG A 1 186 ? -22.112 8.947 7.757 1.00 94.69 186 ARG A N 1
ATOM 1513 C CA . ARG A 1 186 ? -21.316 8.676 6.545 1.00 94.69 186 ARG A CA 1
ATOM 1514 C C . ARG A 1 186 ? -21.086 7.188 6.349 1.00 94.69 186 ARG A C 1
ATOM 1516 O O . ARG A 1 186 ? -21.082 6.727 5.211 1.00 94.69 186 ARG A O 1
ATOM 1523 N N . ILE A 1 187 ? -20.886 6.464 7.444 1.00 95.62 187 ILE A N 1
ATOM 1524 C CA . ILE A 1 187 ? -20.699 5.015 7.427 1.00 95.62 187 ILE A CA 1
ATOM 1525 C C . ILE A 1 187 ? -21.994 4.336 6.981 1.00 95.62 187 ILE A C 1
ATOM 1527 O O . ILE A 1 187 ? -21.981 3.570 6.021 1.00 95.62 187 ILE A O 1
ATOM 1531 N N . GLU A 1 188 ? -23.128 4.706 7.577 1.00 95.75 188 GLU A N 1
ATOM 1532 C CA . GLU A 1 188 ? -24.448 4.165 7.227 1.00 95.75 188 GLU A CA 1
ATOM 1533 C C . GLU A 1 188 ? -24.860 4.484 5.782 1.00 95.75 188 GLU A C 1
ATOM 1535 O O . GLU A 1 188 ? -25.458 3.653 5.102 1.00 95.75 188 GLU A O 1
ATOM 1540 N N . SER A 1 189 ? -24.496 5.665 5.271 1.00 96.12 189 SER A N 1
ATOM 1541 C CA . SER A 1 189 ? -24.742 6.040 3.869 1.00 96.12 189 SER A CA 1
ATOM 1542 C C . SER A 1 189 ? -23.730 5.459 2.870 1.00 96.12 189 SER A C 1
ATOM 1544 O O . SER A 1 189 ? -23.828 5.740 1.672 1.00 96.12 189 SER A O 1
ATOM 1546 N N . GLY A 1 190 ? -22.738 4.686 3.329 1.00 95.88 190 GLY A N 1
ATOM 1547 C CA . GLY A 1 190 ? -21.683 4.111 2.488 1.00 95.88 190 GLY A CA 1
ATOM 1548 C C . GLY A 1 190 ? -20.695 5.139 1.916 1.00 95.88 190 GLY A C 1
ATOM 1549 O O . GLY A 1 190 ? -19.940 4.836 0.993 1.00 95.88 190 GLY A O 1
ATOM 1550 N N . LYS A 1 191 ? -20.691 6.374 2.432 1.00 97.25 191 LYS A N 1
ATOM 1551 C CA . LYS A 1 191 ? -19.725 7.427 2.071 1.00 97.25 191 LYS A CA 1
ATOM 1552 C C . LYS A 1 191 ? -18.393 7.281 2.797 1.00 97.25 191 LYS A C 1
ATOM 1554 O O . LYS A 1 191 ? -17.410 7.889 2.386 1.00 97.25 191 LYS A O 1
ATOM 1559 N N . LEU A 1 192 ? -18.348 6.493 3.859 1.00 97.88 192 LEU A N 1
ATOM 1560 C CA . LEU A 1 192 ? -17.120 6.140 4.547 1.00 97.88 192 LEU A CA 1
ATOM 1561 C C . LEU A 1 192 ? -17.148 4.647 4.859 1.00 97.88 192 LEU A C 1
ATOM 1563 O O . LEU A 1 192 ? -17.921 4.200 5.695 1.00 97.88 192 LEU A O 1
ATOM 1567 N N . SER A 1 193 ? -16.308 3.882 4.177 1.00 98.19 193 SER A N 1
ATOM 1568 C CA . SER A 1 193 ? -16.087 2.462 4.433 1.00 98.19 193 SER A CA 1
ATOM 1569 C C . SER A 1 193 ? -14.697 2.306 5.033 1.00 98.19 193 SER A C 1
ATOM 1571 O O . SER A 1 193 ? -13.730 2.831 4.484 1.00 98.19 193 SER A O 1
ATOM 1573 N N . ILE A 1 194 ? -14.597 1.629 6.178 1.00 98.25 194 ILE A N 1
ATOM 1574 C CA . ILE A 1 194 ? -13.321 1.292 6.816 1.00 98.25 194 ILE A CA 1
ATOM 1575 C C . ILE A 1 194 ? -13.343 -0.202 7.129 1.00 98.25 194 ILE A C 1
ATOM 1577 O O . ILE A 1 194 ? -14.037 -0.645 8.044 1.00 98.25 194 ILE A O 1
ATOM 1581 N N . SER A 1 195 ? -12.580 -0.982 6.373 1.00 97.88 195 SER A N 1
ATOM 1582 C CA . SER A 1 195 ? -12.412 -2.419 6.588 1.00 97.88 195 SER A CA 1
ATOM 1583 C C . SER A 1 195 ? -11.051 -2.708 7.210 1.00 97.88 195 SER A C 1
ATOM 1585 O O . SER A 1 195 ? -10.038 -2.207 6.715 1.00 97.88 195 SER A O 1
ATOM 1587 N N . THR A 1 196 ? -11.018 -3.567 8.223 1.00 98.19 196 THR A N 1
ATOM 1588 C CA . THR A 1 196 ? -9.779 -4.040 8.848 1.00 98.19 196 THR A CA 1
ATOM 1589 C C . THR A 1 196 ? -9.523 -5.485 8.428 1.00 98.19 196 THR A C 1
ATOM 1591 O O . THR A 1 196 ? -10.422 -6.314 8.505 1.00 98.19 196 THR A O 1
ATOM 1594 N N . ILE A 1 197 ? -8.306 -5.784 7.984 1.00 98.44 197 ILE A N 1
ATOM 1595 C CA . ILE A 1 197 ? -7.825 -7.118 7.620 1.00 98.44 197 ILE A CA 1
ATOM 1596 C C . ILE A 1 197 ? -6.686 -7.455 8.569 1.00 98.44 197 ILE A C 1
ATOM 1598 O O . ILE A 1 197 ? -5.699 -6.719 8.641 1.00 98.44 197 ILE A O 1
ATOM 1602 N N . LEU A 1 198 ? -6.812 -8.575 9.272 1.00 98.38 198 LEU A N 1
ATOM 1603 C CA . LEU A 1 198 ? -5.814 -9.031 10.233 1.00 98.38 198 LEU A CA 1
ATOM 1604 C C . LEU A 1 198 ? -5.018 -10.206 9.660 1.00 98.38 198 LEU A C 1
ATOM 1606 O O . LEU A 1 198 ? -5.605 -11.204 9.246 1.00 98.38 198 LEU A O 1
ATOM 1610 N N . PHE A 1 199 ? -3.692 -10.094 9.641 1.00 97.56 199 PHE A N 1
ATOM 1611 C CA . PHE A 1 199 ? -2.774 -11.141 9.172 1.00 97.56 199 PHE A CA 1
ATOM 1612 C C . PHE A 1 199 ? -1.665 -11.414 10.197 1.00 97.56 199 PHE A C 1
ATOM 1614 O O . PHE A 1 199 ? -1.561 -10.719 11.200 1.00 97.56 199 PHE A O 1
ATOM 1621 N N . ASP A 1 200 ? -0.855 -12.451 9.994 1.00 97.31 200 ASP A N 1
ATOM 1622 C CA . ASP A 1 200 ? 0.006 -13.030 11.034 1.00 97.31 200 ASP A CA 1
ATOM 1623 C C . ASP A 1 200 ? 1.485 -13.135 10.644 1.00 97.31 200 ASP A C 1
ATOM 1625 O O . ASP A 1 200 ? 2.209 -13.977 11.169 1.00 97.31 200 ASP A O 1
ATOM 1629 N N . ASN A 1 201 ? 1.963 -12.279 9.740 1.00 96.31 201 ASN A N 1
ATOM 1630 C CA . ASN A 1 201 ? 3.367 -12.246 9.337 1.00 96.31 201 ASN A CA 1
ATOM 1631 C C . ASN A 1 201 ? 3.881 -10.816 9.174 1.00 96.31 201 ASN A C 1
ATOM 1633 O O . ASN A 1 201 ? 3.143 -9.937 8.753 1.00 96.31 201 ASN A O 1
ATOM 1637 N N . ILE A 1 202 ? 5.164 -10.580 9.446 1.00 96.44 202 ILE A N 1
ATOM 1638 C CA . ILE A 1 202 ? 5.779 -9.264 9.229 1.00 96.44 202 ILE A CA 1
ATOM 1639 C C . ILE A 1 202 ? 5.960 -9.042 7.716 1.00 96.44 202 ILE A C 1
ATOM 1641 O O . ILE A 1 202 ? 6.604 -9.862 7.054 1.00 96.44 202 ILE A O 1
ATOM 1645 N N . PRO A 1 203 ? 5.383 -7.980 7.125 1.00 95.94 203 PRO A N 1
ATOM 1646 C CA . PRO A 1 203 ? 5.573 -7.682 5.716 1.00 95.94 203 PRO A CA 1
ATOM 1647 C C . PRO A 1 203 ? 6.975 -7.100 5.487 1.00 95.94 203 PRO A C 1
ATOM 1649 O O . PRO A 1 203 ? 7.489 -6.356 6.313 1.00 95.94 203 PRO A O 1
ATOM 1652 N N . HIS A 1 204 ? 7.599 -7.391 4.343 1.00 94.62 204 HIS A N 1
ATOM 1653 C CA . HIS A 1 204 ? 8.892 -6.775 3.995 1.00 94.62 204 HIS A CA 1
ATOM 1654 C C . HIS A 1 204 ? 8.756 -5.282 3.646 1.00 94.62 204 HIS A C 1
ATOM 1656 O O . HIS A 1 204 ? 9.725 -4.524 3.717 1.00 94.62 204 HIS A O 1
ATOM 1662 N N . TRP A 1 205 ? 7.559 -4.871 3.220 1.00 95.12 205 TRP A N 1
ATOM 1663 C CA . TRP A 1 205 ? 7.228 -3.507 2.824 1.00 95.12 205 TRP A CA 1
ATOM 1664 C C . TRP A 1 205 ? 5.907 -3.097 3.454 1.00 95.12 205 TRP A C 1
ATOM 1666 O O . TRP A 1 205 ? 4.999 -3.911 3.600 1.00 95.12 205 TRP A O 1
ATOM 1676 N N . HIS A 1 206 ? 5.767 -1.814 3.742 1.00 97.12 206 HIS A N 1
ATOM 1677 C CA . HIS A 1 206 ? 4.527 -1.232 4.237 1.00 97.12 206 HIS A CA 1
ATOM 1678 C C . HIS A 1 206 ? 4.233 0.043 3.445 1.00 97.12 206 HIS A C 1
ATOM 1680 O O . HIS A 1 206 ? 5.134 0.633 2.848 1.00 97.12 206 HIS A O 1
ATOM 1686 N N . GLY A 1 207 ? 2.973 0.456 3.361 1.00 97.81 207 GLY A N 1
ATOM 1687 C CA . GLY A 1 207 ? 2.596 1.456 2.369 1.00 97.81 207 GLY A CA 1
ATOM 1688 C C . GLY A 1 207 ? 1.157 1.925 2.421 1.00 97.81 207 GLY A C 1
ATOM 1689 O O . GLY A 1 207 ? 0.312 1.340 3.099 1.00 97.81 207 GLY A O 1
ATOM 1690 N N . VAL A 1 208 ? 0.895 2.965 1.635 1.00 98.56 208 VAL A N 1
ATOM 1691 C CA . VAL A 1 208 ? -0.431 3.517 1.369 1.00 98.56 208 VAL A CA 1
ATOM 1692 C C . VAL A 1 208 ? -0.620 3.618 -0.138 1.00 98.56 208 VAL A C 1
ATOM 1694 O O . VAL A 1 208 ? 0.120 4.331 -0.817 1.00 98.56 208 VAL A O 1
ATOM 1697 N N . LEU A 1 209 ? -1.611 2.904 -0.663 1.00 98.75 209 LEU A N 1
ATOM 1698 C CA . LEU A 1 209 ? -2.001 2.939 -2.068 1.00 98.75 209 LEU A CA 1
ATOM 1699 C C . LEU A 1 209 ? -3.302 3.725 -2.226 1.00 98.75 209 LEU A C 1
ATOM 1701 O O . LEU A 1 209 ? -4.312 3.374 -1.626 1.00 98.75 209 LEU A O 1
ATOM 1705 N N . ILE A 1 210 ? -3.290 4.749 -3.075 1.00 98.69 210 ILE A N 1
ATOM 1706 C CA . ILE A 1 210 ? -4.445 5.596 -3.384 1.00 98.69 210 ILE A CA 1
ATOM 1707 C C . ILE A 1 210 ? -4.867 5.322 -4.829 1.00 98.69 210 ILE A C 1
ATOM 1709 O O . ILE A 1 210 ? -4.055 5.448 -5.747 1.00 98.69 210 ILE A O 1
ATOM 1713 N N . ASN A 1 211 ? -6.132 4.941 -5.028 1.00 97.50 211 ASN A N 1
ATOM 1714 C CA . ASN A 1 211 ? -6.779 4.715 -6.329 1.00 97.50 211 ASN A CA 1
ATOM 1715 C C . ASN A 1 211 ? -6.040 3.780 -7.298 1.00 97.50 211 ASN A C 1
ATOM 1717 O O . ASN A 1 211 ? -6.246 3.863 -8.507 1.00 97.50 211 ASN A O 1
ATOM 1721 N N . GLU A 1 212 ? -5.185 2.893 -6.787 1.00 97.88 212 GLU A N 1
ATOM 1722 C CA . GLU A 1 212 ? -4.303 2.052 -7.607 1.00 97.88 212 GLU A CA 1
ATOM 1723 C C . GLU A 1 212 ? -3.366 2.851 -8.536 1.00 97.88 212 GLU A C 1
ATOM 1725 O O . GLU A 1 212 ? -2.877 2.324 -9.537 1.00 97.88 212 GLU A O 1
ATOM 1730 N N . THR A 1 213 ? -3.124 4.129 -8.230 1.00 98.19 213 THR A N 1
ATOM 1731 C CA . THR A 1 213 ? -2.316 5.037 -9.055 1.00 98.19 213 THR A CA 1
ATOM 1732 C C . THR A 1 213 ? -1.127 5.616 -8.310 1.00 98.19 213 THR A C 1
ATOM 1734 O O . THR A 1 213 ? -0.072 5.784 -8.917 1.00 98.19 213 THR A O 1
ATOM 1737 N N . ILE A 1 214 ? -1.269 5.915 -7.019 1.00 98.44 214 ILE A N 1
ATOM 1738 C CA . ILE A 1 214 ? -0.219 6.543 -6.213 1.00 98.44 214 ILE A CA 1
ATOM 1739 C C . ILE A 1 214 ? 0.099 5.640 -5.033 1.00 98.44 214 ILE A C 1
ATOM 1741 O O . ILE A 1 214 ? -0.781 5.349 -4.228 1.00 98.44 214 ILE A O 1
ATOM 1745 N N . LEU A 1 215 ? 1.356 5.225 -4.918 1.00 98.62 215 LEU A N 1
ATOM 1746 C CA . LEU A 1 215 ? 1.835 4.367 -3.841 1.00 98.62 215 LEU A CA 1
ATOM 1747 C C . LEU A 1 215 ? 2.900 5.096 -3.033 1.00 98.62 215 LEU A C 1
ATOM 1749 O O . LEU A 1 215 ? 3.954 5.431 -3.560 1.00 98.62 215 LEU A O 1
ATOM 1753 N N . PHE A 1 216 ? 2.657 5.278 -1.745 1.00 98.38 216 PHE A N 1
ATOM 1754 C CA . PHE A 1 216 ? 3.699 5.622 -0.789 1.00 98.38 216 PHE A CA 1
ATOM 1755 C C . PHE A 1 216 ? 4.161 4.332 -0.122 1.00 98.38 216 PHE A C 1
ATOM 1757 O O . PHE A 1 216 ? 3.328 3.569 0.359 1.00 98.38 216 PHE A O 1
ATOM 1764 N N . MET A 1 217 ? 5.458 4.043 -0.144 1.00 97.38 217 MET A N 1
ATOM 1765 C CA . MET A 1 217 ? 5.985 2.754 0.298 1.00 97.38 217 MET A CA 1
ATOM 1766 C C . MET A 1 217 ? 7.286 2.931 1.072 1.00 97.38 217 MET A C 1
ATOM 1768 O O . MET A 1 217 ? 8.196 3.615 0.608 1.00 97.38 217 MET A O 1
ATOM 1772 N N . GLY A 1 218 ? 7.371 2.250 2.209 1.00 96.94 218 GLY A N 1
ATOM 1773 C CA . GLY A 1 218 ? 8.571 2.087 3.018 1.00 96.94 218 GLY A CA 1
ATOM 1774 C C . GLY A 1 218 ? 8.931 0.617 3.168 1.00 96.94 218 GLY A C 1
ATOM 1775 O O . GLY A 1 218 ? 8.205 -0.284 2.724 1.00 96.94 218 GLY A O 1
ATOM 1776 N N . ARG A 1 219 ? 10.084 0.372 3.779 1.00 96.12 219 ARG A N 1
ATOM 1777 C CA . ARG A 1 219 ? 10.570 -0.975 4.084 1.00 96.12 219 ARG A CA 1
ATOM 1778 C C . ARG A 1 219 ? 10.381 -1.275 5.560 1.00 96.12 219 ARG A C 1
ATOM 1780 O O . ARG A 1 219 ? 10.220 -0.375 6.376 1.00 96.12 219 ARG A O 1
ATOM 1787 N N . THR A 1 220 ? 10.394 -2.556 5.875 1.00 95.94 220 THR A N 1
ATOM 1788 C CA . THR A 1 220 ? 10.526 -3.026 7.245 1.00 95.94 220 THR A CA 1
ATOM 1789 C C . THR A 1 220 ? 11.937 -3.556 7.419 1.00 95.94 220 THR A C 1
ATOM 1791 O O . THR A 1 220 ? 12.401 -4.350 6.599 1.00 95.94 220 THR A O 1
ATOM 1794 N N . GLU A 1 221 ? 12.624 -3.086 8.452 1.00 96.00 221 GLU A N 1
ATOM 1795 C CA . GLU A 1 221 ? 14.031 -3.395 8.696 1.00 96.00 221 GLU A CA 1
ATOM 1796 C C . GLU A 1 221 ? 14.237 -3.826 10.144 1.00 96.00 221 GLU A C 1
ATOM 1798 O O . GLU A 1 221 ? 13.526 -3.378 11.040 1.00 96.00 221 GLU A O 1
ATOM 1803 N N . TRP A 1 222 ? 15.180 -4.737 10.357 1.00 95.00 222 TRP A N 1
ATOM 1804 C CA . TRP A 1 222 ? 15.591 -5.163 11.686 1.00 95.00 222 TRP A CA 1
ATOM 1805 C C . TRP A 1 222 ? 16.890 -4.461 12.043 1.00 95.00 222 TRP A C 1
ATOM 1807 O O . TRP A 1 222 ? 17.893 -4.621 11.351 1.00 95.00 222 TRP A O 1
ATOM 1817 N N . GLU A 1 223 ? 16.865 -3.714 13.135 1.00 93.44 223 GLU A N 1
ATOM 1818 C CA . GLU A 1 223 ? 18.040 -3.115 13.741 1.00 93.44 223 GLU A CA 1
ATOM 1819 C C . GLU A 1 223 ? 18.527 -4.031 14.865 1.00 93.44 223 GLU A C 1
ATOM 1821 O O . GLU A 1 223 ? 17.804 -4.316 15.824 1.00 93.44 223 GLU A O 1
ATOM 1826 N N . PHE A 1 224 ? 19.753 -4.526 14.719 1.00 91.25 224 PHE A N 1
ATOM 1827 C CA . PHE A 1 224 ? 20.403 -5.357 15.724 1.00 91.25 224 PHE A CA 1
ATOM 1828 C C . PHE A 1 224 ? 21.324 -4.470 16.569 1.00 91.25 224 PHE A C 1
ATOM 1830 O O . PHE A 1 224 ? 22.150 -3.757 15.991 1.00 91.25 224 PHE A O 1
ATOM 1837 N N . PRO A 1 225 ? 21.193 -4.477 17.908 1.00 89.31 225 PRO A N 1
ATOM 1838 C CA . PRO A 1 225 ? 22.103 -3.730 18.765 1.00 89.31 225 PRO A CA 1
ATOM 1839 C C . PRO A 1 225 ? 23.542 -4.228 18.578 1.00 89.31 225 PRO A C 1
ATOM 1841 O O . PRO A 1 225 ? 23.774 -5.407 18.317 1.00 89.31 225 PRO A O 1
ATOM 1844 N N . ALA A 1 226 ? 24.509 -3.313 18.688 1.00 85.81 226 ALA A N 1
ATOM 1845 C CA . ALA A 1 226 ? 25.924 -3.614 18.456 1.00 85.81 226 ALA A CA 1
ATOM 1846 C C . ALA A 1 226 ? 26.510 -4.598 19.482 1.00 85.81 226 ALA A C 1
ATOM 1848 O O . ALA A 1 226 ? 27.462 -5.309 19.169 1.00 85.81 226 ALA A O 1
ATOM 1849 N N . ASP A 1 227 ? 25.941 -4.630 20.686 1.00 84.75 227 ASP A N 1
ATOM 1850 C CA . ASP A 1 227 ? 26.250 -5.624 21.703 1.00 84.75 227 ASP A CA 1
ATOM 1851 C C . ASP A 1 227 ? 25.061 -6.589 21.828 1.00 84.75 227 ASP A C 1
ATOM 1853 O O . ASP A 1 227 ? 23.948 -6.188 22.181 1.00 84.75 227 ASP A O 1
ATOM 1857 N N . GLU A 1 228 ? 25.294 -7.867 21.511 1.00 69.81 228 GLU A N 1
ATOM 1858 C CA . GLU A 1 228 ? 24.292 -8.937 21.611 1.00 69.81 228 GLU A CA 1
ATOM 1859 C C . GLU A 1 228 ? 23.786 -9.130 23.053 1.00 69.81 228 GLU A C 1
ATOM 1861 O O . GLU A 1 228 ? 22.726 -9.724 23.256 1.00 69.81 228 GLU A O 1
ATOM 1866 N N . GLN A 1 229 ? 24.518 -8.626 24.055 1.00 75.25 229 GLN A N 1
ATOM 1867 C CA . GLN A 1 229 ? 24.120 -8.682 25.461 1.00 75.25 229 GLN A CA 1
ATOM 1868 C C . GLN A 1 229 ? 23.149 -7.555 25.861 1.00 75.25 229 GLN A C 1
ATOM 1870 O O . GLN A 1 229 ? 22.431 -7.716 26.848 1.00 75.25 229 GLN A O 1
ATOM 1875 N N . ASP A 1 230 ? 23.067 -6.463 25.087 1.00 64.62 230 ASP A N 1
ATOM 1876 C CA . ASP A 1 230 ? 22.386 -5.220 25.490 1.00 64.62 230 ASP A CA 1
ATOM 1877 C C . ASP A 1 230 ? 20.970 -5.023 24.918 1.00 64.62 230 ASP A C 1
ATOM 1879 O O . ASP A 1 230 ? 20.292 -4.057 25.281 1.00 64.62 230 ASP A O 1
ATOM 1883 N N . GLY A 1 231 ? 20.449 -5.908 24.057 1.00 74.88 231 GLY A N 1
ATOM 1884 C CA . GLY A 1 231 ? 19.071 -5.718 23.595 1.00 74.88 231 GLY A CA 1
ATOM 1885 C C . GLY A 1 231 ? 18.487 -6.753 22.644 1.00 74.88 231 GLY A C 1
ATOM 1886 O O . GLY A 1 231 ? 19.181 -7.483 21.942 1.00 74.88 231 GLY A O 1
ATOM 1887 N N . ALA A 1 232 ? 17.154 -6.783 22.600 1.00 84.00 232 ALA A N 1
ATOM 1888 C CA . ALA A 1 232 ? 16.410 -7.508 21.577 1.00 84.00 232 ALA A CA 1
ATOM 1889 C C . ALA A 1 232 ? 16.457 -6.745 20.235 1.00 84.00 232 ALA A C 1
ATOM 1891 O O . ALA A 1 232 ? 16.471 -5.511 20.252 1.00 84.00 232 ALA A O 1
ATOM 1892 N N . PRO A 1 233 ? 16.425 -7.443 19.081 1.00 89.94 233 PRO A N 1
ATOM 1893 C CA . PRO A 1 233 ? 16.309 -6.801 17.775 1.00 89.94 233 PRO A CA 1
ATOM 1894 C C . PRO A 1 233 ? 15.111 -5.850 17.725 1.00 89.94 233 PRO A C 1
ATOM 1896 O O . PRO A 1 233 ? 13.997 -6.213 18.115 1.00 89.94 233 PRO A O 1
ATOM 1899 N N . ASN A 1 234 ? 15.333 -4.639 17.224 1.00 92.00 234 ASN A N 1
ATOM 1900 C CA . ASN A 1 234 ? 14.301 -3.625 17.086 1.00 92.00 234 ASN A CA 1
ATOM 1901 C C . ASN A 1 234 ? 13.751 -3.636 15.657 1.00 92.00 234 ASN A C 1
ATOM 1903 O O . ASN A 1 234 ? 14.498 -3.583 14.682 1.00 92.00 234 ASN A O 1
ATOM 1907 N N . LEU A 1 235 ? 12.429 -3.711 15.521 1.00 95.31 235 LEU A N 1
ATOM 1908 C CA . LEU A 1 235 ? 11.775 -3.632 14.220 1.00 95.31 235 LEU A CA 1
ATOM 1909 C C . LEU A 1 235 ? 11.546 -2.162 13.858 1.00 95.31 235 LEU A C 1
ATOM 1911 O O . LEU A 1 235 ? 10.835 -1.457 14.572 1.00 95.31 235 LEU A O 1
ATOM 1915 N N . LEU A 1 236 ? 12.094 -1.713 12.734 1.00 94.94 236 LEU A N 1
ATOM 1916 C CA . LEU A 1 236 ? 11.882 -0.380 12.180 1.00 94.94 236 LEU A CA 1
ATOM 1917 C C . LEU A 1 236 ? 10.771 -0.428 11.121 1.00 94.94 236 LEU A C 1
ATOM 1919 O O . LEU A 1 236 ? 10.853 -1.161 10.131 1.00 94.94 236 LEU A O 1
ATOM 1923 N N . VAL A 1 237 ? 9.710 0.354 11.335 1.00 94.19 237 VAL A N 1
ATOM 1924 C CA . VAL A 1 237 ? 8.546 0.483 10.447 1.00 94.19 237 VAL A CA 1
ATOM 1925 C C . VAL A 1 237 ? 8.098 1.939 10.425 1.00 94.19 237 VAL A C 1
ATOM 1927 O O . VAL A 1 237 ? 7.523 2.451 11.386 1.00 94.19 237 VAL A O 1
ATOM 1930 N N . GLY A 1 238 ? 8.320 2.607 9.297 1.00 88.81 238 GLY A N 1
ATOM 1931 C CA . GLY A 1 238 ? 7.966 4.015 9.126 1.00 88.81 238 GLY A CA 1
ATOM 1932 C C . GLY A 1 238 ? 8.888 4.996 9.840 1.00 88.81 238 GLY A C 1
ATOM 1933 O O . GLY A 1 238 ? 8.594 6.182 9.794 1.00 88.81 238 GLY A O 1
ATOM 1934 N N . GLN A 1 239 ? 9.979 4.525 10.452 1.00 91.62 239 GLN A N 1
ATOM 1935 C CA . GLN A 1 239 ? 11.111 5.347 10.910 1.00 91.62 239 GLN A CA 1
ATOM 1936 C C . GLN A 1 239 ? 12.297 5.314 9.930 1.00 91.62 239 GLN A C 1
ATOM 1938 O O . GLN A 1 239 ? 13.382 5.780 10.257 1.00 91.62 239 GLN A O 1
ATOM 1943 N N . ILE A 1 240 ? 12.101 4.704 8.761 1.00 92.62 240 ILE A N 1
ATOM 1944 C CA . ILE A 1 240 ? 13.089 4.614 7.687 1.00 92.62 240 ILE A CA 1
ATOM 1945 C C . ILE A 1 240 ? 12.474 5.085 6.372 1.00 92.62 240 ILE A C 1
ATOM 1947 O O . ILE A 1 240 ? 11.260 5.304 6.284 1.00 92.62 240 ILE A O 1
ATOM 1951 N N . GLU A 1 241 ? 13.326 5.164 5.349 1.00 93.62 241 GLU A N 1
ATOM 1952 C CA . GLU A 1 241 ? 13.037 5.776 4.058 1.00 93.62 241 GLU A CA 1
ATOM 1953 C C . GLU A 1 241 ? 11.663 5.385 3.478 1.00 93.62 241 GLU A C 1
ATOM 1955 O O . GLU A 1 241 ? 11.344 4.207 3.259 1.00 93.62 241 GLU A O 1
ATOM 1960 N N . TYR A 1 242 ? 10.881 6.413 3.147 1.00 94.69 242 TYR A N 1
ATOM 1961 C CA . TYR A 1 242 ? 9.625 6.330 2.415 1.00 94.69 242 TYR A CA 1
ATOM 1962 C C . TYR A 1 242 ? 9.788 6.895 1.006 1.00 94.69 242 TYR A C 1
ATOM 1964 O O . TYR A 1 242 ? 10.454 7.905 0.794 1.00 94.69 242 TYR A O 1
ATOM 1972 N N . ARG A 1 243 ? 9.144 6.280 0.013 1.00 97.00 243 ARG A N 1
ATOM 1973 C CA . ARG A 1 243 ? 9.158 6.768 -1.376 1.00 97.00 243 ARG A CA 1
ATOM 1974 C C . ARG A 1 243 ? 7.760 6.839 -1.961 1.00 97.00 243 ARG A C 1
ATOM 1976 O O . ARG A 1 243 ? 6.941 5.949 -1.727 1.00 97.00 243 ARG A O 1
ATOM 1983 N N . LYS A 1 244 ? 7.503 7.872 -2.765 1.00 97.62 244 LYS A N 1
ATOM 1984 C CA . LYS A 1 244 ? 6.265 8.025 -3.541 1.00 97.62 244 LYS A CA 1
ATOM 1985 C C . LYS A 1 244 ? 6.470 7.514 -4.961 1.00 97.62 244 LYS A C 1
ATOM 1987 O O . LYS A 1 244 ? 7.293 8.051 -5.686 1.00 97.62 244 LYS A O 1
ATOM 1992 N N . PHE A 1 245 ? 5.655 6.561 -5.384 1.00 97.56 245 PHE A N 1
ATOM 1993 C CA . PHE A 1 245 ? 5.580 6.045 -6.745 1.00 97.56 245 PHE A CA 1
ATOM 1994 C C . PHE A 1 245 ? 4.258 6.446 -7.395 1.00 97.56 245 PHE A C 1
ATOM 1996 O O . PHE A 1 245 ? 3.215 6.511 -6.738 1.00 97.56 245 PHE A O 1
ATOM 2003 N N . HIS A 1 246 ? 4.299 6.689 -8.698 1.00 97.50 246 HIS A N 1
ATOM 2004 C CA . HIS A 1 246 ? 3.118 6.890 -9.527 1.00 97.50 246 HIS A CA 1
ATOM 2005 C C . HIS A 1 246 ? 3.032 5.758 -10.549 1.00 97.50 246 HIS A C 1
ATOM 2007 O O . HIS A 1 246 ? 4.046 5.327 -11.084 1.00 97.50 246 HIS A O 1
ATOM 2013 N N . LYS A 1 247 ? 1.832 5.286 -10.883 1.00 96.94 247 LYS A N 1
ATOM 2014 C CA . LYS A 1 247 ? 1.650 4.185 -11.843 1.00 96.94 247 LYS A CA 1
ATOM 2015 C C . LYS A 1 247 ? 2.337 4.450 -13.181 1.00 96.94 247 LYS A C 1
ATOM 2017 O O . LYS A 1 247 ? 2.955 3.562 -13.749 1.00 96.94 247 LYS A O 1
ATOM 2022 N N . SER A 1 248 ? 2.260 5.690 -13.652 1.00 94.69 248 SER A N 1
ATOM 2023 C CA . SER A 1 248 ? 2.911 6.138 -14.886 1.00 94.69 248 SER A CA 1
ATOM 2024 C C . SER A 1 248 ? 4.352 6.628 -14.697 1.00 94.69 248 SER A C 1
ATOM 2026 O O . SER A 1 248 ? 4.897 7.236 -15.618 1.00 94.69 248 SER A O 1
ATOM 2028 N N . ASP A 1 249 ? 4.955 6.454 -13.516 1.00 91.56 249 ASP A N 1
ATOM 2029 C CA . ASP A 1 249 ? 6.355 6.819 -13.330 1.00 91.56 249 ASP A CA 1
ATOM 2030 C C . ASP A 1 249 ? 7.281 5.885 -14.122 1.00 91.56 249 ASP A C 1
ATOM 2032 O O . ASP A 1 249 ? 6.968 4.734 -14.437 1.00 91.56 249 ASP A O 1
ATOM 2036 N N . ARG A 1 250 ? 8.461 6.407 -14.448 1.00 88.38 250 ARG A N 1
ATOM 2037 C CA . ARG A 1 250 ? 9.507 5.677 -15.177 1.00 88.38 250 ARG A CA 1
ATOM 2038 C C . ARG A 1 250 ? 10.367 4.802 -14.264 1.00 88.38 250 ARG A C 1
ATOM 2040 O O . ARG A 1 250 ? 11.259 4.101 -14.728 1.00 88.38 250 ARG A O 1
ATOM 2047 N N . PHE A 1 251 ? 10.086 4.815 -12.966 1.00 89.62 251 PHE A N 1
ATOM 2048 C CA . PHE A 1 251 ? 10.874 4.144 -11.942 1.00 89.62 251 PHE A CA 1
ATOM 2049 C C . PHE A 1 251 ? 10.298 2.786 -11.566 1.00 89.62 251 PHE A C 1
ATOM 2051 O O . PHE A 1 251 ? 10.814 2.158 -10.645 1.00 89.62 251 PHE A O 1
ATOM 2058 N N . GLY A 1 252 ? 9.285 2.297 -12.286 1.00 91.75 252 GLY A N 1
ATOM 2059 C CA . GLY A 1 252 ? 8.636 1.009 -12.053 1.00 91.75 252 GLY A CA 1
ATOM 2060 C C . GLY A 1 252 ? 7.496 1.091 -11.039 1.00 91.75 252 GLY A C 1
ATOM 2061 O O . GLY A 1 252 ? 7.298 0.146 -10.271 1.00 91.75 252 GLY A O 1
ATOM 2062 N N . GLY A 1 253 ? 6.788 2.218 -10.985 1.00 95.62 253 GLY A N 1
ATOM 2063 C CA . GLY A 1 253 ? 5.633 2.423 -10.120 1.00 95.62 253 GLY A CA 1
ATOM 2064 C C . GLY A 1 253 ? 4.506 1.435 -10.405 1.00 95.62 253 GLY A C 1
ATOM 2065 O O . GLY A 1 253 ? 4.013 0.827 -9.463 1.00 95.62 253 GLY A O 1
ATOM 2066 N N . ASP A 1 254 ? 4.188 1.168 -11.677 1.00 97.25 254 ASP A N 1
ATOM 2067 C CA . ASP A 1 254 ? 3.211 0.141 -12.085 1.00 97.25 254 ASP A CA 1
ATOM 2068 C C . ASP A 1 254 ? 3.518 -1.233 -11.461 1.00 97.25 254 ASP A C 1
ATOM 2070 O O . ASP A 1 254 ? 2.711 -1.800 -10.729 1.00 97.25 254 ASP A O 1
ATOM 2074 N N . GLN A 1 255 ? 4.758 -1.709 -11.617 1.00 97.12 255 GLN A N 1
ATOM 2075 C CA . GLN 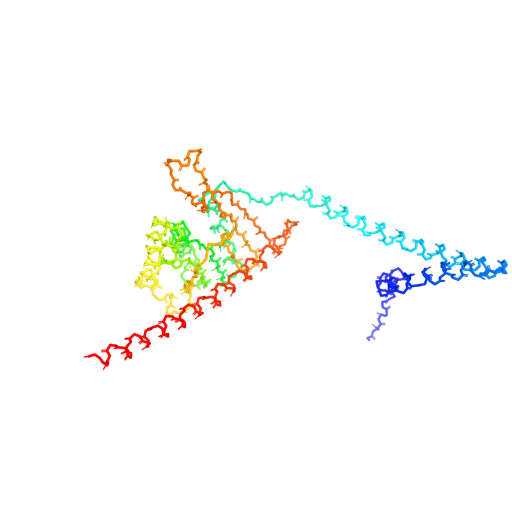A 1 255 ? 5.203 -2.994 -11.065 1.00 97.12 255 GLN A CA 1
ATOM 2076 C C . GLN A 1 255 ? 5.172 -3.023 -9.529 1.00 97.12 255 GLN A C 1
ATOM 2078 O O . GLN A 1 255 ? 4.890 -4.064 -8.934 1.00 97.12 255 GLN A O 1
ATOM 2083 N N . ARG A 1 256 ? 5.492 -1.905 -8.862 1.00 97.56 256 ARG A N 1
ATOM 2084 C CA . ARG A 1 256 ? 5.431 -1.806 -7.393 1.00 97.56 256 ARG A CA 1
ATOM 2085 C C . ARG A 1 256 ? 3.996 -1.795 -6.888 1.00 97.56 256 ARG A C 1
ATOM 2087 O O . ARG A 1 256 ? 3.713 -2.485 -5.913 1.00 97.56 256 ARG A O 1
ATOM 2094 N N . ILE A 1 257 ? 3.106 -1.069 -7.561 1.00 98.31 257 ILE A N 1
ATOM 2095 C CA . ILE A 1 257 ? 1.672 -1.046 -7.265 1.00 98.31 257 ILE A CA 1
ATOM 2096 C C . ILE A 1 257 ? 1.087 -2.448 -7.419 1.00 98.31 257 ILE A C 1
ATOM 2098 O O . ILE A 1 257 ? 0.424 -2.927 -6.502 1.00 98.31 257 ILE A O 1
ATOM 2102 N N . ASP A 1 258 ? 1.393 -3.149 -8.509 1.00 98.19 258 ASP A N 1
ATOM 2103 C CA . ASP A 1 258 ? 0.917 -4.518 -8.722 1.00 98.19 258 ASP A CA 1
ATOM 2104 C C . ASP A 1 258 ? 1.411 -5.479 -7.634 1.00 98.19 258 ASP A C 1
ATOM 2106 O O . ASP A 1 258 ? 0.634 -6.267 -7.090 1.00 98.19 258 ASP A O 1
ATOM 2110 N N . ARG A 1 259 ? 2.690 -5.389 -7.244 1.00 97.56 259 ARG A N 1
ATOM 2111 C CA . ARG A 1 259 ? 3.233 -6.176 -6.123 1.00 97.56 259 ARG A CA 1
ATOM 2112 C C . ARG A 1 259 ? 2.540 -5.850 -4.803 1.00 97.56 259 ARG A C 1
ATOM 2114 O O . ARG A 1 259 ? 2.202 -6.771 -4.066 1.00 97.56 259 ARG A O 1
ATOM 2121 N N . PHE A 1 260 ? 2.316 -4.569 -4.514 1.00 98.00 260 PHE A N 1
ATOM 2122 C CA . PHE A 1 260 ? 1.610 -4.128 -3.313 1.00 98.00 260 PHE A CA 1
ATOM 2123 C C . PHE A 1 260 ? 0.186 -4.699 -3.269 1.00 98.00 260 PHE A C 1
ATOM 2125 O O . PHE A 1 260 ? -0.207 -5.308 -2.276 1.00 98.00 260 PHE A O 1
ATOM 2132 N N . LYS A 1 261 ? -0.560 -4.595 -4.376 1.00 97.88 261 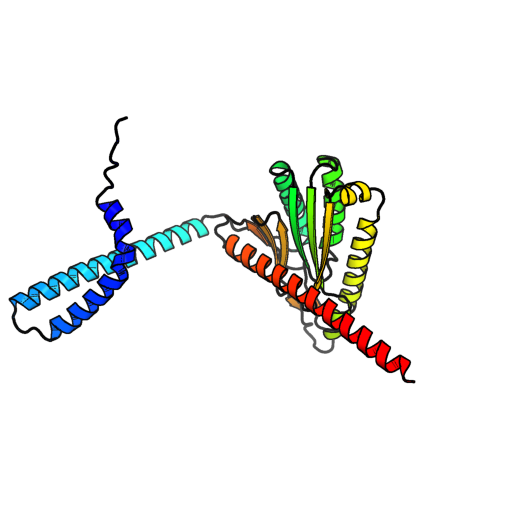LYS A N 1
ATOM 2133 C CA . LYS A 1 261 ? -1.912 -5.158 -4.504 1.00 97.88 261 LYS A CA 1
ATOM 2134 C C . LYS A 1 261 ? -1.929 -6.673 -4.303 1.00 97.88 261 LYS A C 1
ATOM 2136 O O . LYS A 1 261 ? -2.809 -7.187 -3.615 1.00 97.88 261 LYS A O 1
ATOM 2141 N N . ASN A 1 262 ? -0.957 -7.388 -4.870 1.00 97.56 262 ASN A N 1
ATOM 2142 C CA . ASN A 1 262 ? -0.842 -8.837 -4.698 1.00 97.56 262 ASN A CA 1
ATOM 2143 C C . ASN A 1 262 ? -0.604 -9.229 -3.233 1.00 97.56 262 ASN A C 1
ATOM 2145 O O . ASN A 1 262 ? -1.193 -10.204 -2.768 1.00 97.56 262 ASN A O 1
ATOM 2149 N N . TRP A 1 263 ? 0.199 -8.458 -2.495 1.00 97.19 263 TRP A N 1
ATOM 2150 C CA . TRP A 1 263 ? 0.390 -8.663 -1.058 1.00 97.19 263 TRP A CA 1
ATOM 2151 C C . TRP A 1 263 ? -0.885 -8.415 -0.259 1.00 97.19 263 TRP A C 1
ATOM 2153 O O . TRP A 1 263 ? -1.278 -9.283 0.515 1.00 97.19 263 TRP A O 1
ATOM 2163 N N . VAL A 1 264 ? -1.579 -7.298 -0.498 1.00 97.31 264 VAL A N 1
ATOM 2164 C CA . VAL A 1 264 ? -2.873 -7.013 0.151 1.00 97.31 264 VAL A CA 1
ATOM 2165 C C . VAL A 1 264 ? -3.859 -8.157 -0.092 1.00 97.31 264 VAL A C 1
ATOM 2167 O O . VAL A 1 264 ? -4.414 -8.699 0.859 1.00 97.31 264 VAL A O 1
ATOM 2170 N N . LYS A 1 265 ? -3.987 -8.625 -1.339 1.00 97.75 265 LYS A N 1
ATOM 2171 C CA . LYS A 1 265 ? -4.838 -9.774 -1.677 1.00 97.75 265 LYS A CA 1
ATOM 2172 C C . LYS A 1 265 ? -4.411 -11.060 -0.959 1.00 97.75 265 LYS A C 1
ATOM 2174 O O . LYS A 1 265 ? -5.258 -11.839 -0.527 1.00 97.75 265 LYS A O 1
ATOM 2179 N N . ARG A 1 266 ? -3.105 -11.319 -0.820 1.00 97.62 266 ARG A N 1
ATOM 2180 C CA . ARG A 1 266 ? -2.605 -12.470 -0.049 1.00 97.62 266 ARG A CA 1
ATOM 2181 C C . ARG A 1 266 ? -3.002 -12.373 1.424 1.00 97.62 266 ARG A C 1
ATOM 2183 O O . ARG A 1 266 ? -3.382 -13.399 1.991 1.00 97.62 266 ARG A O 1
ATOM 2190 N N . TYR A 1 267 ? -2.942 -11.181 2.013 1.00 97.69 267 TYR A N 1
ATOM 2191 C CA . TYR A 1 267 ? -3.332 -10.943 3.403 1.00 97.69 267 TYR A CA 1
ATOM 2192 C C . TYR A 1 267 ? -4.842 -11.011 3.617 1.00 97.69 267 TYR A C 1
ATOM 2194 O O . TYR A 1 267 ? -5.269 -11.572 4.617 1.00 97.69 267 TYR A O 1
ATOM 2202 N N . GLU A 1 268 ? -5.652 -10.571 2.654 1.00 97.62 268 GLU A N 1
ATOM 2203 C CA . GLU A 1 268 ? -7.103 -10.806 2.658 1.00 97.62 268 GLU A CA 1
ATOM 2204 C C . GLU A 1 268 ? -7.429 -12.303 2.717 1.00 97.62 268 GLU A C 1
ATOM 2206 O O . GLU A 1 268 ? -8.257 -12.731 3.518 1.00 97.62 268 GLU A O 1
ATOM 2211 N N . MET A 1 269 ? -6.763 -13.117 1.888 1.00 98.06 269 MET A N 1
ATOM 2212 C CA . MET A 1 269 ? -6.937 -14.574 1.921 1.00 98.06 269 MET A CA 1
ATOM 2213 C C . MET A 1 269 ? -6.458 -15.161 3.253 1.00 98.06 269 MET A C 1
ATOM 2215 O O . MET A 1 269 ? -7.172 -15.961 3.850 1.00 98.06 269 MET A O 1
ATOM 2219 N N . ARG A 1 270 ? -5.295 -14.718 3.753 1.00 97.50 270 ARG A N 1
ATOM 2220 C CA . ARG A 1 270 ? -4.746 -15.189 5.033 1.00 97.50 270 ARG A CA 1
ATOM 2221 C C . ARG A 1 270 ? -5.665 -14.867 6.209 1.00 97.50 270 ARG A C 1
ATOM 2223 O O . ARG A 1 270 ? -5.835 -15.700 7.087 1.00 97.50 270 ARG A O 1
ATOM 2230 N N . SER A 1 271 ? -6.272 -13.686 6.213 1.00 97.69 271 SER A N 1
ATOM 2231 C CA . SER A 1 271 ? -7.194 -13.261 7.266 1.00 97.69 271 SER A CA 1
ATOM 2232 C C . SER A 1 271 ? -8.396 -14.200 7.373 1.00 97.69 271 SER A C 1
ATOM 2234 O O . SER A 1 271 ? -8.707 -14.679 8.459 1.00 97.69 271 SER A O 1
ATOM 2236 N N . LYS A 1 272 ? -8.978 -14.587 6.231 1.00 97.81 272 LYS A N 1
ATOM 2237 C CA . LYS A 1 272 ? -10.076 -15.565 6.176 1.00 97.81 272 LYS A CA 1
ATOM 2238 C C . LYS A 1 272 ? -9.655 -16.952 6.665 1.00 97.81 272 LYS A C 1
ATOM 2240 O O . LYS A 1 272 ? -10.410 -17.597 7.382 1.00 97.81 272 LYS A O 1
ATOM 2245 N N . GLU A 1 273 ? -8.454 -17.407 6.300 1.00 97.81 273 GLU A N 1
ATOM 2246 C CA . GLU A 1 273 ? -7.897 -18.671 6.813 1.00 97.81 273 GLU A CA 1
ATOM 2247 C C . GLU A 1 273 ? -7.773 -18.634 8.349 1.00 97.81 273 GLU A C 1
ATOM 2249 O O . GLU A 1 273 ? -8.124 -19.596 9.026 1.00 97.81 273 GLU A O 1
ATOM 2254 N N . LEU A 1 274 ? -7.302 -17.517 8.916 1.00 95.81 274 LEU A N 1
ATOM 2255 C CA . LEU A 1 274 ? -7.159 -17.351 10.367 1.00 95.81 274 LEU A CA 1
ATOM 2256 C C . LEU A 1 274 ? -8.508 -17.347 11.095 1.00 95.81 274 LEU A C 1
ATOM 2258 O O . LEU A 1 274 ? -8.611 -17.907 12.184 1.00 95.81 274 LEU A O 1
ATOM 2262 N N . GLU A 1 275 ? -9.537 -16.734 10.510 1.00 95.81 275 GLU A N 1
ATOM 2263 C CA . GLU A 1 275 ? -10.900 -16.759 11.053 1.00 95.81 275 GLU A CA 1
ATOM 2264 C C . GLU A 1 275 ? -11.471 -18.182 11.090 1.00 95.81 275 GLU A C 1
ATOM 2266 O O . GLU A 1 275 ? -12.037 -18.588 12.106 1.00 95.81 275 GLU A O 1
ATOM 2271 N N . GLN A 1 276 ? -11.261 -18.963 10.025 1.00 96.69 276 GLN A N 1
ATOM 2272 C CA . GLN A 1 276 ? -11.681 -20.368 9.961 1.00 96.69 276 GLN A CA 1
ATOM 2273 C C . GLN A 1 276 ? -10.989 -21.215 11.034 1.00 96.69 276 GLN A C 1
ATOM 2275 O O . GLN A 1 276 ? -11.659 -21.918 11.788 1.00 96.69 276 GLN A O 1
ATOM 2280 N N . LEU A 1 277 ? -9.668 -21.075 11.181 1.00 95.38 277 LEU A N 1
ATOM 2281 C CA . LEU A 1 277 ? -8.905 -21.798 12.203 1.00 95.38 277 LEU A CA 1
ATOM 2282 C C . LEU A 1 277 ? -9.377 -21.468 13.630 1.00 95.38 277 LEU A C 1
ATOM 2284 O O . LEU A 1 277 ? -9.445 -22.356 14.479 1.00 95.38 277 LEU A O 1
ATOM 2288 N N . LYS A 1 278 ? -9.735 -20.206 13.906 1.00 94.31 278 LYS A N 1
ATOM 2289 C CA . LYS A 1 278 ? -10.285 -19.799 15.213 1.00 94.31 278 LYS A CA 1
ATOM 2290 C C . LYS A 1 278 ? -11.664 -20.414 15.474 1.00 94.31 278 LYS A C 1
ATOM 2292 O O . LYS A 1 278 ? -11.943 -20.819 16.605 1.00 94.31 278 LYS A O 1
ATOM 2297 N N . ALA A 1 279 ? -12.513 -20.511 14.449 1.00 95.00 279 ALA A N 1
ATOM 2298 C CA . ALA A 1 279 ? -13.820 -21.156 14.563 1.00 95.00 279 ALA A CA 1
ATOM 2299 C C . ALA A 1 279 ? -13.680 -22.656 14.891 1.00 95.00 279 ALA A C 1
ATOM 2301 O O . ALA A 1 279 ? -14.261 -23.123 15.870 1.00 95.00 279 ALA A O 1
ATOM 2302 N N . GLU A 1 280 ? -12.817 -23.376 14.169 1.00 95.62 280 GLU A N 1
ATOM 2303 C CA . GLU A 1 280 ? -12.552 -24.811 14.383 1.00 95.62 280 GLU A CA 1
ATOM 2304 C C . GLU A 1 280 ? -11.995 -25.111 15.791 1.00 95.62 280 GLU A C 1
ATOM 2306 O O . GLU A 1 280 ? -12.388 -26.083 16.448 1.00 95.62 280 GLU A O 1
ATOM 2311 N N . GLN A 1 281 ? -11.103 -24.252 16.299 1.00 93.44 281 GLN A N 1
ATOM 2312 C CA . GLN A 1 281 ? -10.561 -24.370 17.659 1.00 93.44 281 GLN A CA 1
ATOM 2313 C C . GLN A 1 281 ? -11.629 -24.147 18.739 1.00 93.44 281 GLN A C 1
ATOM 2315 O O . GLN A 1 281 ? -11.621 -24.826 19.772 1.00 93.44 281 GLN A O 1
ATOM 2320 N N . THR A 1 282 ? -12.563 -23.224 18.498 1.00 93.19 282 THR A N 1
ATOM 2321 C CA . THR A 1 282 ? -13.662 -22.925 19.427 1.00 93.19 282 THR A CA 1
ATOM 2322 C C . THR A 1 282 ? -14.642 -24.098 19.507 1.00 93.19 282 THR A C 1
ATOM 2324 O O . THR A 1 282 ? -15.008 -24.522 20.605 1.00 93.19 282 THR A O 1
ATOM 2327 N N . GLU A 1 283 ? -15.002 -24.687 18.364 1.00 92.75 283 GLU A N 1
ATOM 2328 C CA . GLU A 1 283 ? -15.862 -25.876 18.298 1.00 92.75 283 GLU A CA 1
ATOM 2329 C C . GLU A 1 283 ? -15.227 -27.072 19.021 1.00 92.75 283 GLU A C 1
ATOM 2331 O O . GLU A 1 283 ? -15.860 -27.687 19.884 1.00 92.75 283 GLU A O 1
ATOM 2336 N N . THR A 1 284 ? -13.944 -27.340 18.760 1.00 92.44 284 THR A N 1
ATOM 2337 C CA . THR A 1 284 ? -13.202 -28.440 19.400 1.00 92.44 284 THR A CA 1
ATOM 2338 C C . THR A 1 284 ? -13.138 -28.278 20.924 1.00 92.44 284 THR A C 1
ATOM 2340 O O . THR A 1 284 ? -13.347 -29.242 21.663 1.00 92.44 284 THR A O 1
ATOM 2343 N N . SER A 1 285 ? -12.912 -27.054 21.411 1.00 90.81 285 SER A N 1
ATOM 2344 C CA . SER A 1 285 ? -12.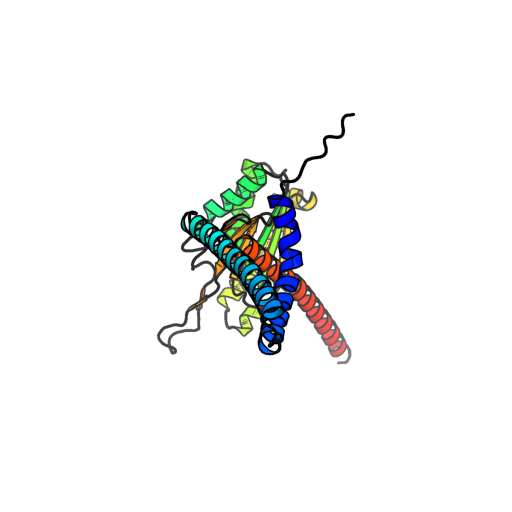848 -26.757 22.851 1.00 90.81 285 SER A CA 1
ATOM 2345 C C . SER A 1 285 ? -14.214 -26.909 23.543 1.00 90.81 285 SER A C 1
ATOM 2347 O O . SER A 1 285 ? -14.296 -27.356 24.691 1.00 90.81 285 SER A O 1
ATOM 2349 N N . SER A 1 286 ? -15.310 -26.597 22.842 1.00 89.75 286 SER A N 1
ATOM 2350 C CA . SER A 1 286 ? -16.670 -26.786 23.369 1.00 89.75 286 SER A CA 1
ATOM 2351 C C . SER A 1 286 ? -17.063 -28.267 23.495 1.00 89.75 286 SER A C 1
ATOM 2353 O O . SER A 1 286 ? -17.699 -28.656 24.472 1.00 89.75 286 SER A O 1
ATOM 2355 N N . LEU A 1 287 ? -16.610 -29.122 22.568 1.00 88.06 287 LEU A N 1
ATOM 2356 C CA . LEU A 1 287 ? -16.878 -30.565 22.605 1.00 88.06 287 LEU A CA 1
ATOM 2357 C C . LEU A 1 287 ? -16.113 -31.282 23.726 1.00 88.06 287 LEU A C 1
ATOM 2359 O O . LEU A 1 287 ? -16.606 -32.261 24.283 1.00 88.06 287 LEU A O 1
ATOM 2363 N N . GLN A 1 288 ? -14.917 -30.802 24.075 1.00 82.81 288 GLN A N 1
ATOM 2364 C CA . GLN A 1 288 ? -14.119 -31.377 25.162 1.00 82.81 288 GLN A CA 1
ATOM 2365 C C . GLN A 1 288 ? -14.645 -30.987 26.551 1.00 82.81 288 GLN A C 1
ATOM 2367 O O . GLN A 1 288 ? -14.640 -31.819 27.455 1.00 82.81 288 GLN A O 1
ATOM 2372 N N . SER A 1 289 ? -15.150 -29.760 26.718 1.00 81.94 289 SER A N 1
ATOM 2373 C CA . SER A 1 289 ? -15.692 -29.293 28.006 1.00 81.94 289 SER A CA 1
ATOM 2374 C C . SER A 1 289 ? -17.077 -29.863 28.349 1.00 81.94 289 SER A C 1
ATOM 2376 O O . SER A 1 289 ? -17.411 -29.936 29.525 1.00 81.94 289 SER A O 1
ATOM 2378 N N . GLY A 1 290 ? -17.858 -30.325 27.364 1.00 73.19 290 GLY A N 1
ATOM 2379 C CA . GLY A 1 290 ? -19.166 -30.962 27.590 1.00 73.19 290 GLY A CA 1
ATOM 2380 C C . GLY A 1 290 ? -19.132 -32.444 27.994 1.00 73.19 290 GLY A C 1
ATOM 2381 O O . GLY A 1 290 ? -20.177 -33.001 28.318 1.00 73.19 290 GLY A O 1
ATOM 2382 N N . ASN A 1 291 ? -17.958 -33.085 27.968 1.00 68.75 291 ASN A N 1
ATOM 2383 C CA . ASN A 1 291 ? -17.767 -34.500 28.326 1.00 68.75 291 ASN A CA 1
ATOM 2384 C C . ASN A 1 291 ? -17.035 -34.699 29.670 1.00 68.75 291 ASN A C 1
ATOM 2386 O O . ASN A 1 291 ? -16.626 -35.820 29.975 1.00 68.75 291 ASN A O 1
ATOM 2390 N N . SER A 1 292 ? -16.837 -33.622 30.441 1.00 58.38 292 SER A N 1
ATOM 2391 C CA . SER A 1 292 ? -16.251 -33.635 31.793 1.00 58.38 292 SER A CA 1
ATOM 2392 C C . SER A 1 292 ? -17.324 -33.370 32.842 1.00 58.38 292 SER A C 1
ATOM 2394 O O . SER A 1 292 ? -17.259 -34.014 33.911 1.00 58.38 292 SER A O 1
#

Radius of gyration: 29.43 Å; chains: 1; bounding box: 55×56×89 Å

Sequence (292 aa):
MENTKKTTSLLESFKEAYPKLRKTLIYTLIVALTTSALIEDPKYKATVLSILGITLLFLLFDIYNTLTTRLEKIEECVAAPAPPHFDDFPAAYDHLYKAIEDALVERPSIKIQFLTVSGSYSWPFLEDAIRRLDKRFGPTKALDITFCLIQPDSFDTWKLFNWKDKSQVTIAHIEEFKHRAIYLPRIESGKLSISTILFDNIPHWHGVLINETILFMGRTEWEFPADEQDGAPNLLVGQIEYRKFHKSDRFGGDQRIDRFKNWVKRYEMRSKELEQLKAEQTETSSLQSGNS